Protein 5HDE (pdb70)

CATH classification: 3.90.190.10

Nearest PDB structures (foldseek):
  2p6x-assembly2_B  TM=9.496E-01  e=8.948E-40  Homo sapiens
  3brh-assembly1_A  TM=9.679E-01  e=2.224E-38  Homo sapiens
  2qct-assembly1_A  TM=9.658E-01  e=3.548E-38  Homo sapiens
  4nnd-assembly1_A  TM=9.551E-01  e=2.486E-33  Homo sapiens
  4gfv-assembly2_B  TM=9.494E-01  e=2.661E-31  Homo sapiens

Solvent-accessible surface area: 13928 Å² total

Structure (mmCIF, N/CA/C/O backbone):
data_5HDE
#
_entry.id   5HDE
#
_cell.length_a   136.010
_cell.length_b   40.967
_cell.length_c   75.686
_cell.angle_alpha   90.00
_cell.angle_beta   116.63
_cell.angle_gamma   90.00
#
_symmetry.space_group_name_H-M   'C 1 2 1'
#
loop_
_entity.id
_entity.type
_entity.pdbx_description
1 polymer 'Tyrosine-protein phosphatase non-receptor type 12'
2 non-polymer 'PHOSPHATE ION'
3 water water
#
loop_
_atom_site.group_PDB
_atom_site.id
_atom_site.type_symbol
_atom_site.label_atom_id
_atom_site.label_alt_id
_atom_site.label_comp_id
_atom_site.label_asym_id
_atom_site.label_ent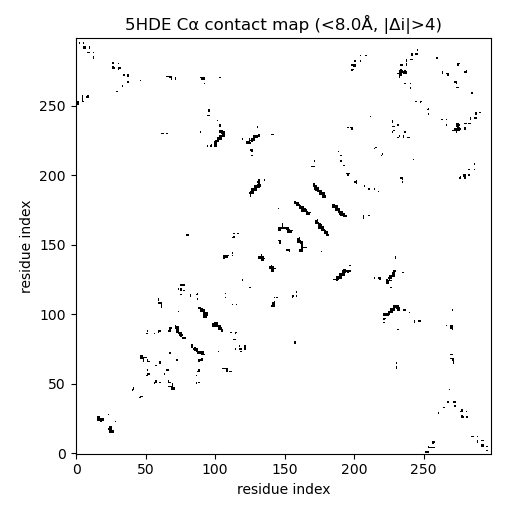ity_id
_atom_site.label_seq_id
_atom_site.pdbx_PDB_ins_code
_atom_site.Cartn_x
_atom_site.Cartn_y
_atom_site.Cartn_z
_atom_site.occupancy
_atom_site.B_iso_or_equiv
_atom_site.auth_seq_id
_atom_site.auth_comp_id
_atom_site.auth_asym_id
_atom_site.auth_atom_id
_atom_site.pdbx_PDB_model_num
ATOM 1 N N . GLU A 1 8 ? 24.153 -3.396 -14.620 1.00 49.46 2 GLU A N 1
ATOM 2 C CA . GLU A 1 8 ? 24.837 -4.253 -13.608 1.00 40.96 2 GLU A CA 1
ATOM 3 C C . GLU A 1 8 ? 24.664 -3.640 -12.218 1.00 40.99 2 GLU A C 1
ATOM 4 O O . GLU A 1 8 ? 24.846 -2.426 -12.035 1.00 41.06 2 GLU A O 1
ATOM 10 N N . GLN A 1 9 ? 24.282 -4.489 -11.259 1.00 36.27 3 GLN A N 1
ATOM 11 C CA . GLN A 1 9 ? 24.148 -4.115 -9.847 1.00 37.90 3 GLN A CA 1
ATOM 12 C C . GLN A 1 9 ? 25.429 -3.491 -9.288 1.00 32.75 3 GLN A C 1
ATOM 13 O O . GLN A 1 9 ? 25.373 -2.480 -8.584 1.00 35.39 3 GLN A O 1
ATOM 19 N N . VAL A 1 10 ? 26.573 -4.084 -9.630 1.00 32.90 4 VAL A N 1
ATOM 20 C CA . VAL A 1 10 ? 27.879 -3.641 -9.143 1.00 34.79 4 VAL A CA 1
ATOM 21 C C . VAL A 1 10 ? 28.090 -2.145 -9.412 1.00 35.23 4 VAL A C 1
ATOM 22 O O . VAL A 1 10 ? 28.430 -1.391 -8.490 1.00 35.19 4 VAL A O 1
ATOM 26 N N . GLU A 1 11 ? 27.855 -1.731 -10.659 1.00 34.31 5 GLU A N 1
ATOM 27 C CA . GLU A 1 11 ? 27.993 -0.333 -11.073 1.00 35.93 5 GLU A CA 1
ATOM 28 C C . GLU A 1 11 ? 27.033 0.582 -10.301 1.00 28.12 5 GLU A C 1
ATOM 29 O O . GLU A 1 11 ? 27.423 1.671 -9.869 1.00 27.59 5 GLU A O 1
ATOM 35 N N . ILE A 1 12 ? 25.798 0.115 -10.112 1.00 24.12 6 ILE A N 1
ATOM 36 C CA . ILE A 1 12 ? 24.774 0.832 -9.348 1.00 22.51 6 ILE A CA 1
ATOM 37 C C . ILE A 1 12 ? 25.256 1.072 -7.907 1.00 19.53 6 ILE A C 1
ATOM 38 O O . ILE A 1 12 ? 25.110 2.169 -7.381 1.00 19.09 6 ILE A O 1
ATOM 43 N N . LEU A 1 13 ? 25.863 0.051 -7.298 1.00 19.29 7 LEU A N 1
ATOM 44 C CA . LEU A 1 13 ? 26.356 0.155 -5.924 1.00 17.15 7 LEU A CA 1
ATOM 45 C C . LEU A 1 13 ? 27.488 1.156 -5.810 1.00 17.70 7 LEU A C 1
ATOM 46 O O . LEU A 1 13 ? 27.455 2.008 -4.911 1.00 16.59 7 LEU A O 1
ATOM 51 N N . ARG A 1 14 ? 28.463 1.072 -6.731 1.00 17.46 8 ARG A N 1
ATOM 52 C CA . ARG A 1 14 ? 29.586 2.031 -6.754 1.00 19.89 8 ARG A CA 1
ATOM 53 C C . ARG A 1 14 ? 29.110 3.470 -6.935 1.00 20.49 8 ARG A C 1
ATOM 54 O O . ARG A 1 14 ? 29.561 4.367 -6.194 1.00 18.65 8 ARG A O 1
ATOM 62 N N . LYS A 1 15 ? 28.175 3.676 -7.876 1.00 18.43 9 LYS A N 1
ATOM 63 C CA . LYS A 1 15 ? 27.615 5.014 -8.139 1.00 20.05 9 LYS A CA 1
ATOM 64 C C . LYS A 1 15 ? 26.921 5.592 -6.913 1.00 18.35 9 LYS A C 1
ATOM 65 O O . LYS A 1 15 ? 27.064 6.799 -6.619 1.00 17.44 9 LYS A O 1
ATOM 71 N N . PHE A 1 16 ? 26.177 4.744 -6.191 1.00 17.04 10 PHE A N 1
ATOM 72 C CA . PHE A 1 16 ? 25.500 5.197 -4.980 1.00 13.35 10 PHE A CA 1
ATOM 73 C C . PHE A 1 16 ? 26.521 5.653 -3.928 1.00 13.26 10 PHE A C 1
ATOM 74 O O . PHE A 1 16 ? 26.372 6.717 -3.312 1.00 13.03 10 PHE A O 1
ATOM 82 N N . ILE A 1 17 ? 27.553 4.837 -3.728 1.00 13.28 11 ILE A N 1
ATOM 83 C CA . ILE A 1 17 ? 28.595 5.150 -2.765 1.00 12.22 11 ILE A CA 1
ATOM 84 C C . ILE A 1 17 ? 29.200 6.506 -3.118 1.00 11.76 11 ILE A C 1
ATOM 85 O O . ILE A 1 17 ? 29.378 7.328 -2.223 1.00 12.20 11 ILE A O 1
ATOM 90 N N . GLN A 1 18 ? 29.465 6.740 -4.406 1.00 13.08 12 GLN A N 1
ATOM 91 C CA . GLN A 1 18 ? 30.058 8.008 -4.865 1.00 14.12 12 GLN A CA 1
ATOM 92 C C . GLN A 1 18 ? 29.110 9.160 -4.593 1.00 14.13 12 GLN A C 1
ATOM 93 O O . GLN A 1 18 ? 29.545 10.217 -4.159 1.00 14.62 12 GLN A O 1
ATOM 99 N N . ARG A 1 19 ? 27.812 8.935 -4.814 1.00 13.85 13 ARG A N 1
ATOM 100 C CA . ARG A 1 19 ? 26.813 9.982 -4.593 1.00 13.55 13 ARG A CA 1
ATOM 101 C C . ARG A 1 19 ? 26.733 10.364 -3.105 1.00 13.00 13 ARG A C 1
ATOM 102 O O . ARG A 1 19 ? 26.664 11.542 -2.784 1.00 13.66 13 ARG A O 1
ATOM 110 N N . VAL A 1 20 ? 26.812 9.384 -2.202 1.00 12.54 14 VAL A N 1
ATOM 111 C CA . VAL A 1 20 ? 26.805 9.696 -0.759 1.00 11.62 14 VAL A CA 1
ATOM 112 C C . VAL A 1 20 ? 28.038 10.506 -0.342 1.00 12.58 14 VAL A C 1
ATOM 113 O O . VAL A 1 20 ? 27.939 11.415 0.469 1.00 13.89 14 VAL A O 1
ATOM 117 N N . GLN A 1 21 ? 29.188 10.167 -0.918 1.00 13.22 15 GLN A N 1
ATOM 118 C CA . GLN A 1 21 ? 30.392 10.967 -0.691 1.00 12.68 15 GLN A CA 1
ATOM 119 C C . GLN A 1 21 ? 30.167 12.430 -1.088 1.00 13.66 15 GLN A C 1
ATOM 120 O O . GLN A 1 21 ? 30.481 13.354 -0.309 1.00 15.02 15 GLN A O 1
ATOM 126 N N . ALA A 1 22 ? 29.592 12.637 -2.270 1.00 13.94 16 ALA A N 1
ATOM 127 C CA . ALA A 1 22 ? 29.362 13.985 -2.799 1.00 14.20 16 ALA A CA 1
ATOM 128 C C . ALA A 1 22 ? 28.367 14.768 -1.942 1.00 15.63 16 ALA A C 1
ATOM 129 O O . ALA A 1 22 ? 28.470 15.979 -1.818 1.00 17.28 16 ALA A O 1
ATOM 131 N N . MET A 1 23 ? 27.419 14.069 -1.318 1.00 13.63 17 MET A N 1
ATOM 132 C CA . MET A 1 23 ? 26.432 14.716 -0.419 1.00 13.92 17 MET A CA 1
ATOM 133 C C . MET A 1 23 ? 27.055 15.429 0.780 1.00 13.91 17 MET A C 1
ATOM 134 O O . MET A 1 23 ? 26.445 16.331 1.337 1.00 15.33 17 MET A O 1
ATOM 139 N N . LYS A 1 24 ? 28.293 15.052 1.136 1.00 15.54 18 LYS A N 1
ATOM 140 C CA . LYS A 1 24 ? 28.971 15.575 2.310 1.00 15.05 18 LYS A CA 1
ATOM 141 C C . LYS A 1 24 ? 29.500 17.009 2.119 1.00 16.81 18 LYS A C 1
ATOM 142 O O . LYS A 1 24 ? 29.807 17.682 3.098 1.00 19.25 18 LYS A O 1
ATOM 148 N N . SER A 1 25 ? 29.639 17.454 0.873 1.00 15.63 19 SER A N 1
ATOM 149 C CA . SER A 1 25 ? 30.174 18.796 0.608 1.00 16.22 19 SER A CA 1
ATOM 150 C C . SER A 1 25 ? 29.101 19.882 0.681 1.00 18.19 19 SER A C 1
ATOM 151 O O . SER A 1 25 ? 27.984 19.682 0.198 1.00 19.42 19 SER A O 1
ATOM 154 N N . PRO A 1 26 ? 29.441 21.038 1.280 1.00 19.57 20 PRO A N 1
ATOM 155 C CA . PRO A 1 26 ? 28.471 22.136 1.372 1.00 18.59 20 PRO A CA 1
ATOM 156 C C . PRO A 1 26 ? 28.228 22.822 0.020 1.00 21.22 20 PRO A C 1
ATOM 157 O O . PRO A 1 26 ? 29.139 22.899 -0.807 1.00 21.38 20 PRO A O 1
ATOM 161 N N . ASP A 1 27 ? 27.010 23.323 -0.194 1.00 20.99 21 ASP A N 1
ATOM 162 C CA . ASP A 1 27 ? 26.672 24.026 -1.433 1.00 23.83 21 ASP A CA 1
ATOM 163 C C . ASP A 1 27 ? 26.906 25.537 -1.259 1.00 24.27 21 ASP A C 1
ATOM 164 O O . ASP A 1 27 ? 27.516 25.942 -0.270 1.00 21.36 21 ASP A O 1
ATOM 169 N N . HIS A 1 28 ? 26.426 26.354 -2.204 1.00 25.50 22 HIS A N 1
ATOM 170 C CA . HIS A 1 28 ? 26.607 27.818 -2.158 1.00 26.81 22 HIS A CA 1
ATOM 171 C C . HIS A 1 28 ? 25.958 28.466 -0.923 1.00 25.51 22 HIS A C 1
ATOM 172 O O . HIS A 1 28 ? 26.239 29.627 -0.611 1.00 24.28 22 HIS A O 1
ATOM 179 N N . ASN A 1 29 ? 25.077 27.724 -0.246 1.00 21.40 23 ASN A N 1
ATOM 180 C CA . ASN A 1 29 ? 24.461 28.204 0.987 1.00 24.02 23 ASN A CA 1
ATOM 181 C C . ASN A 1 29 ? 25.135 27.642 2.239 1.00 24.10 23 ASN A C 1
ATOM 182 O O . ASN A 1 29 ? 24.639 27.824 3.351 1.00 19.21 23 ASN A O 1
ATOM 187 N N . GLY A 1 30 ? 26.261 26.954 2.053 1.00 21.37 24 GLY A N 1
ATOM 188 C CA . GLY A 1 30 ? 26.999 26.347 3.168 1.00 23.19 24 GLY A CA 1
ATOM 189 C C . GLY A 1 30 ? 26.360 25.100 3.759 1.00 24.67 24 GLY A C 1
ATOM 190 O O . GLY A 1 30 ? 26.713 24.687 4.866 1.00 28.83 24 GLY A O 1
ATOM 191 N N . GLU A 1 31 ? 25.427 24.497 3.021 1.00 21.70 25 GLU A N 1
ATOM 192 C CA . GLU A 1 31 ? 24.661 23.347 3.515 1.00 24.15 25 GLU A CA 1
ATOM 193 C C . GLU A 1 31 ? 25.048 22.105 2.747 1.00 19.39 25 GLU A C 1
ATOM 194 O O . GLU A 1 31 ? 25.012 22.118 1.516 1.00 18.82 25 GLU A O 1
ATOM 200 N N . ASP A 1 32 ? 25.385 21.030 3.455 1.00 18.88 26 ASP A N 1
ATOM 201 C CA . ASP A 1 32 ? 25.570 19.730 2.768 1.00 18.58 26 ASP A CA 1
ATOM 202 C C . ASP A 1 32 ? 24.204 19.186 2.324 1.00 18.29 26 ASP A C 1
ATOM 203 O O . ASP A 1 32 ? 23.163 19.724 2.712 1.00 17.04 26 ASP A O 1
ATOM 208 N N . ASN A 1 33 ? 24.214 18.140 1.497 1.00 15.89 27 ASN A N 1
ATOM 209 C CA . ASN A 1 33 ? 22.977 17.624 0.941 1.00 15.77 27 ASN A CA 1
ATOM 210 C C . ASN A 1 33 ? 22.055 17.000 1.978 1.00 16.69 27 ASN A C 1
ATOM 211 O O . ASN A 1 33 ? 20.832 16.972 1.777 1.00 17.92 27 ASN A O 1
ATOM 216 N N . PHE A 1 34 ? 22.623 16.486 3.068 1.00 14.67 28 PHE A N 1
ATOM 217 C CA . PHE A 1 34 ? 21.795 15.884 4.120 1.00 15.72 28 PHE A CA 1
ATOM 218 C C . PHE A 1 34 ? 20.954 16.952 4.804 1.00 17.49 28 PHE A C 1
ATOM 219 O O . PHE A 1 34 ? 19.752 16.757 5.031 1.00 16.05 28 PHE A O 1
ATOM 227 N N . ALA A 1 35 ? 21.584 18.088 5.119 1.00 16.92 29 ALA A N 1
ATOM 228 C CA . ALA A 1 35 ? 20.878 19.183 5.773 1.00 17.15 29 ALA A CA 1
ATOM 229 C C . ALA A 1 35 ? 19.759 19.723 4.862 1.00 17.28 29 ALA A C 1
ATOM 230 O O . ALA A 1 35 ? 18.604 19.927 5.292 1.00 18.40 29 ALA A O 1
ATOM 232 N N . ARG A 1 36 ? 20.109 19.939 3.597 1.00 17.19 30 ARG A N 1
ATOM 233 C CA . ARG A 1 36 ? 19.190 20.459 2.576 1.00 18.02 30 ARG A CA 1
ATOM 234 C C . ARG A 1 36 ? 17.994 19.518 2.354 1.00 18.05 30 ARG A C 1
ATOM 235 O O . ARG A 1 36 ? 16.814 19.942 2.432 1.00 18.46 30 ARG A O 1
ATOM 243 N N . ASP A 1 37 ? 18.300 18.238 2.108 1.00 16.04 31 ASP A N 1
ATOM 244 C CA . ASP A 1 37 ? 17.279 17.204 1.972 1.00 14.55 31 ASP A CA 1
ATOM 245 C C . ASP A 1 37 ? 16.388 17.072 3.201 1.00 13.08 31 ASP A C 1
ATOM 246 O O . ASP A 1 37 ? 15.182 16.944 3.053 1.00 13.98 31 ASP A O 1
ATOM 251 N N . PHE A 1 38 ? 16.982 17.059 4.399 1.00 13.43 32 PHE A N 1
ATOM 252 C CA . PHE A 1 38 ? 16.188 16.906 5.630 1.00 12.58 32 PHE A CA 1
ATOM 253 C C . PHE A 1 38 ? 15.186 18.049 5.763 1.00 14.92 32 PHE A C 1
ATOM 254 O O . PHE A 1 38 ? 14.007 17.824 6.061 1.00 13.93 32 PHE A O 1
ATOM 262 N N . MET A 1 39 ? 15.655 19.273 5.537 1.00 15.01 33 MET A N 1
ATOM 263 C CA . MET A 1 39 ? 14.750 20.419 5.666 1.00 15.80 33 MET A CA 1
ATOM 264 C C . MET A 1 39 ? 13.606 20.295 4.652 1.00 15.81 33 MET A C 1
ATOM 265 O O . MET A 1 39 ? 12.456 20.603 4.962 1.00 18.65 33 MET A O 1
ATOM 270 N N . ARG A 1 40 ? 13.908 19.784 3.460 1.00 15.53 34 ARG A N 1
ATOM 271 C CA . ARG A 1 40 ? 12.860 19.510 2.458 1.00 15.91 34 ARG A CA 1
ATOM 272 C C . ARG A 1 40 ? 11.810 18.481 2.942 1.00 15.56 34 ARG A C 1
ATOM 273 O O . ARG A 1 40 ? 10.604 18.694 2.809 1.00 14.77 34 ARG A O 1
ATOM 281 N N . LEU A 1 41 ? 12.267 17.385 3.541 1.00 14.60 35 LEU A N 1
ATOM 282 C CA . LEU A 1 41 ? 11.346 16.400 4.106 1.00 14.17 35 LEU A CA 1
ATOM 283 C C . LEU A 1 41 ? 10.521 16.993 5.257 1.00 15.42 35 LEU A C 1
ATOM 284 O O . LEU A 1 41 ? 9.312 16.766 5.309 1.00 15.43 35 LEU A O 1
ATOM 289 N N . ARG A 1 42 ? 11.189 17.738 6.158 1.00 14.75 36 ARG A N 1
ATOM 290 C CA . ARG A 1 42 ? 10.565 18.390 7.326 1.00 14.45 36 ARG A CA 1
ATOM 291 C C . ARG A 1 42 ? 9.470 19.337 6.887 1.00 17.91 36 ARG A C 1
ATOM 292 O O . ARG A 1 42 ? 8.396 19.344 7.472 1.00 20.74 36 ARG A O 1
ATOM 300 N N . ARG A 1 43 ? 9.743 20.109 5.845 1.00 17.61 37 ARG A N 1
ATOM 301 C CA . ARG A 1 43 ? 8.809 21.111 5.341 1.00 19.58 37 ARG A CA 1
ATOM 302 C C . ARG A 1 43 ? 7.561 20.419 4.788 1.00 20.26 37 ARG A C 1
ATOM 303 O O . ARG A 1 43 ? 6.430 20.845 5.059 1.00 24.53 37 ARG A O 1
ATOM 311 N N . LEU A 1 44 ? 7.774 19.329 4.050 1.00 19.21 38 LEU A N 1
ATOM 312 C CA . LEU A 1 44 ? 6.675 18.551 3.439 1.00 19.80 38 LEU A CA 1
ATOM 313 C C . LEU A 1 44 ? 5.800 17.890 4.513 1.00 22.31 38 LEU A C 1
ATOM 314 O O . LEU A 1 44 ? 4.557 17.844 4.374 1.00 24.53 38 LEU A O 1
ATOM 319 N N . SER A 1 45 ? 6.442 17.414 5.581 1.00 21.56 39 SER A N 1
ATOM 320 C CA . SER A 1 45 ? 5.753 16.911 6.764 1.00 23.01 39 SER A CA 1
ATOM 321 C C . SER A 1 45 ? 5.139 18.057 7.640 1.00 25.10 39 SER A C 1
ATOM 322 O O . SER A 1 45 ? 4.144 17.842 8.313 1.00 29.15 39 SER A O 1
ATOM 325 N N . THR A 1 46 ? 5.743 19.252 7.665 1.00 25.00 40 THR A N 1
ATOM 326 C CA . THR A 1 46 ? 5.111 20.405 8.340 1.00 22.07 40 THR A CA 1
ATOM 327 C C . THR A 1 46 ? 3.824 20.763 7.557 1.00 26.45 40 THR A C 1
ATOM 328 O O . THR A 1 46 ? 2.864 21.289 8.131 1.00 33.01 40 THR A O 1
ATOM 332 N N . LYS A 1 47 ? 3.832 20.447 6.253 1.00 29.75 41 LYS A N 1
ATOM 333 C CA . LYS A 1 47 ? 2.720 20.671 5.304 1.00 32.35 41 LYS A CA 1
ATOM 334 C C . LYS A 1 47 ? 1.576 19.648 5.371 1.00 38.90 41 LYS A C 1
ATOM 335 O O . LYS A 1 47 ? 0.417 20.068 5.316 1.00 41.09 41 LYS A O 1
ATOM 341 N N . TYR A 1 48 ? 1.876 18.344 5.528 1.00 38.22 42 TYR A N 1
ATOM 342 C CA . TYR A 1 48 ? 0.876 17.216 5.345 1.00 39.17 42 TYR A CA 1
ATOM 343 C C . TYR A 1 48 ? -0.360 17.162 6.169 1.00 40.49 42 TYR A C 1
ATOM 344 O O . TYR A 1 48 ? -1.365 16.648 5.707 1.00 45.20 42 TYR A O 1
ATOM 353 N N . ARG A 1 49 ? -0.260 17.568 7.418 1.00 34.60 43 ARG A N 1
ATOM 354 C CA . ARG A 1 49 ? -1.389 17.553 8.278 1.00 36.46 43 ARG A CA 1
ATOM 355 C C . ARG A 1 49 ? -2.246 18.749 7.864 1.00 40.34 43 ARG A C 1
ATOM 356 O O . ARG A 1 49 ? -3.485 18.648 7.831 1.00 42.37 43 ARG A O 1
ATOM 364 N N . THR A 1 50 ? -1.595 19.846 7.456 1.00 33.41 44 THR A N 1
ATOM 365 C CA . THR A 1 50 ? -2.342 21.103 7.220 1.00 37.83 44 THR A CA 1
ATOM 366 C C . THR A 1 50 ? -3.327 21.053 6.045 1.00 36.23 44 THR A C 1
ATOM 367 O O . THR A 1 50 ? -4.368 21.699 6.098 1.00 43.62 44 THR A O 1
ATOM 371 N N . GLU A 1 51 ? -3.014 20.283 5.002 1.00 30.41 45 GLU A N 1
ATOM 372 C CA . GLU A 1 51 ? -3.890 20.217 3.815 1.00 31.29 45 GLU A CA 1
ATOM 373 C C . GLU A 1 51 ? -4.830 18.993 3.830 1.00 33.18 45 GLU A C 1
ATOM 374 O O . GLU A 1 51 ? -5.551 18.734 2.845 1.00 32.28 45 GLU A O 1
ATOM 380 N N . LYS A 1 52 ? -4.806 18.256 4.951 1.00 31.98 46 LYS A N 1
ATOM 381 C CA . LYS A 1 52 ? -5.667 17.095 5.215 1.00 27.63 46 LYS A CA 1
ATOM 382 C C . LYS A 1 52 ? -5.472 15.961 4.197 1.00 30.52 46 LYS A C 1
ATOM 383 O O . LYS A 1 52 ? -6.454 15.311 3.793 1.00 30.31 46 LYS A O 1
ATOM 389 N N . ILE A 1 53 ? -4.211 15.733 3.789 1.00 32.39 47 ILE A N 1
ATOM 390 C CA . ILE A 1 53 ? -3.879 14.753 2.775 1.00 27.24 47 ILE A CA 1
ATOM 391 C C . ILE A 1 53 ? -4.039 13.375 3.333 1.00 28.51 47 ILE A C 1
ATOM 392 O O . ILE A 1 53 ? -4.520 12.477 2.606 1.00 28.12 47 ILE A O 1
ATOM 397 N N . TYR A 1 54 ? -3.558 13.242 4.589 1.00 30.53 48 TYR A N 1
ATOM 398 C CA . TYR A 1 54 ? -3.578 12.056 5.454 1.00 29.62 48 TYR A CA 1
ATOM 399 C C . TYR A 1 54 ? -4.143 12.439 6.827 1.00 29.16 48 TYR A C 1
ATOM 400 O O . TYR A 1 54 ? -3.389 12.688 7.785 1.00 28.24 48 TYR A O 1
ATOM 409 N N . PRO A 1 55 ? -5.476 12.504 6.937 1.00 24.22 49 PRO A N 1
ATOM 410 C CA . PRO A 1 55 ? -6.088 12.760 8.232 1.00 25.33 49 PRO A CA 1
ATOM 411 C C . PRO A 1 55 ? -5.638 11.796 9.334 1.00 23.75 49 PRO A C 1
ATOM 412 O O . PRO A 1 55 ? -5.208 10.671 9.049 1.00 23.83 49 PRO A O 1
ATOM 416 N N . THR A 1 56 ? -5.749 12.262 10.575 1.00 23.56 50 THR A N 1
ATOM 417 C CA . THR A 1 56 ? -5.462 11.471 11.761 1.00 24.93 50 THR A CA 1
ATOM 418 C C . THR A 1 56 ? -6.667 11.545 12.711 1.00 25.51 50 THR A C 1
ATOM 419 O O . THR A 1 56 ? -6.504 11.720 13.918 1.00 24.73 50 THR A O 1
ATOM 423 N N . ALA A 1 57 ? -7.874 11.439 12.144 1.00 23.98 51 ALA A N 1
ATOM 424 C CA . ALA A 1 57 ? -9.127 11.552 12.921 1.00 24.74 51 ALA A CA 1
ATOM 425 C C . ALA A 1 57 ? -9.229 10.569 14.090 1.00 25.17 51 ALA A C 1
ATOM 426 O O . ALA A 1 57 ? -9.637 10.958 15.202 1.00 26.20 51 ALA A O 1
ATOM 428 N N . THR A 1 58 ? -8.825 9.314 13.868 1.00 24.55 52 THR A N 1
ATOM 429 C CA . THR A 1 58 ? -9.028 8.281 14.888 1.00 24.12 52 THR A CA 1
ATOM 430 C C . THR A 1 58 ? -8.207 8.583 16.143 1.00 24.96 52 THR A C 1
ATOM 431 O O . THR A 1 58 ? -8.719 8.496 17.268 1.00 25.71 52 THR A O 1
ATOM 435 N N . GLY A 1 59 ? -6.931 8.933 15.931 1.00 22.87 53 GLY A N 1
ATOM 436 C CA . GLY A 1 59 ? -6.021 9.335 17.003 1.00 23.68 53 GLY A CA 1
ATOM 437 C C . GLY A 1 59 ? -6.420 10.549 17.820 1.00 21.15 53 GLY A C 1
ATOM 438 O O . GLY A 1 59 ? -6.007 10.669 18.976 1.00 24.22 53 GLY A O 1
ATOM 439 N N . GLU A 1 60 ? -7.211 11.444 17.212 1.00 24.10 54 GLU A N 1
ATOM 440 C CA . GLU A 1 60 ? -7.715 12.672 17.860 1.00 28.50 54 GLU A CA 1
ATOM 441 C C . GLU A 1 60 ? -8.989 12.487 18.695 1.00 29.52 54 GLU A C 1
ATOM 442 O O . GLU A 1 60 ? -9.341 13.390 19.475 1.00 32.12 54 GLU A O 1
ATOM 448 N N . LYS A 1 61 ? -9.682 11.351 18.528 1.00 27.58 55 LYS A N 1
ATOM 449 C CA . LYS A 1 61 ? -10.962 11.097 19.250 1.00 29.77 55 LYS A CA 1
ATOM 450 C C . LYS A 1 61 ? -10.696 11.134 20.748 1.00 31.18 55 LYS A C 1
ATOM 451 O O . LYS A 1 61 ? -9.691 10.574 21.210 1.00 31.96 55 LYS A O 1
ATOM 457 N N . GLU A 1 62 ? -11.593 11.789 21.497 1.00 35.76 56 GLU A N 1
ATOM 458 C CA . GLU A 1 62 ? -11.390 12.064 22.921 1.00 42.02 56 GLU A CA 1
ATOM 459 C C . GLU A 1 62 ? -10.953 10.825 23.717 1.00 37.68 56 GLU A C 1
ATOM 460 O O . GLU A 1 62 ? -10.048 10.908 24.553 1.00 36.60 56 GLU A O 1
ATOM 466 N N . GLU A 1 63 ? -11.565 9.679 23.408 1.00 36.18 57 GLU A N 1
ATOM 467 C CA . GLU A 1 63 ? -11.240 8.385 24.047 1.00 35.89 57 GLU A CA 1
ATOM 468 C C . GLU A 1 63 ? -9.801 7.895 23.797 1.00 34.94 57 GLU A C 1
ATOM 469 O O . GLU A 1 63 ? -9.283 7.096 24.576 1.00 35.04 57 GLU A O 1
ATOM 475 N N . ASN A 1 64 ? -9.189 8.367 22.707 1.00 29.52 58 ASN A N 1
ATOM 476 C CA . ASN A 1 64 ? -7.856 7.900 22.276 1.00 23.90 58 ASN A CA 1
ATOM 477 C C . ASN A 1 64 ? -6.695 8.810 22.676 1.00 27.30 58 ASN A C 1
ATOM 478 O O . ASN A 1 64 ? -5.530 8.413 22.542 1.00 24.21 58 ASN A O 1
ATOM 483 N N . VAL A 1 65 ? -7.009 10.014 23.169 1.00 29.28 59 VAL A N 1
ATOM 484 C CA . VAL A 1 65 ? -5.998 11.002 23.601 1.00 32.91 59 VAL A CA 1
ATOM 485 C C . VAL A 1 65 ? -4.992 10.405 24.597 1.00 29.27 59 VAL A C 1
ATOM 486 O O . VAL A 1 65 ? -3.773 10.600 24.443 1.00 30.65 59 VAL A O 1
ATOM 490 N N . LYS A 1 66 ? -5.504 9.643 25.569 1.00 25.98 60 LYS A N 1
ATOM 491 C CA . LYS A 1 66 ? -4.673 8.972 26.569 1.00 25.45 60 LYS A CA 1
ATOM 492 C C . LYS A 1 66 ? -3.815 7.832 26.003 1.00 24.20 60 LYS A C 1
ATOM 493 O O . LYS A 1 66 ? -2.997 7.283 26.731 1.00 22.44 60 LYS A O 1
ATOM 499 N N . LYS A 1 67 ? -4.035 7.453 24.742 1.00 21.82 61 LYS A N 1
ATOM 500 C CA . LYS A 1 67 ? -3.310 6.306 24.141 1.00 18.10 61 LYS A CA 1
ATOM 501 C C . LYS A 1 67 ? -2.124 6.777 23.292 1.00 18.51 61 LYS A C 1
ATOM 502 O O . LYS A 1 67 ? -1.396 5.966 22.690 1.00 18.52 61 LYS A O 1
ATOM 508 N N . ASN A 1 68 ? -1.929 8.092 23.236 1.00 19.11 62 ASN A N 1
ATOM 509 C CA . ASN A 1 68 ? -0.810 8.676 22.470 1.00 17.81 62 ASN A CA 1
ATOM 510 C C . ASN A 1 68 ? 0.280 9.166 23.414 1.00 18.46 62 ASN A C 1
ATOM 511 O O . ASN A 1 68 ? 0.022 9.955 24.311 1.00 19.34 62 ASN A O 1
ATOM 516 N N . ARG A 1 69 ? 1.515 8.708 23.204 1.00 17.33 63 ARG A N 1
ATOM 517 C CA . ARG A 1 69 ? 2.584 9.112 24.083 1.00 19.21 63 ARG A CA 1
ATOM 518 C C . ARG A 1 69 ? 2.921 10.603 23.911 1.00 19.92 63 ARG A C 1
ATOM 519 O O . ARG A 1 69 ? 3.180 11.303 24.892 1.00 22.01 63 ARG A O 1
ATOM 527 N N . TYR A 1 70 ? 2.923 11.055 22.655 1.00 20.02 64 TYR A N 1
ATOM 528 C CA . TYR A 1 70 ? 3.228 12.435 22.292 1.00 21.50 64 TYR A CA 1
ATOM 529 C C . TYR A 1 70 ? 2.043 13.009 21.540 1.00 23.46 64 TYR A C 1
ATOM 530 O O . TYR A 1 70 ? 1.544 12.390 20.596 1.00 24.41 64 TYR A O 1
ATOM 539 N N . LYS A 1 71 ? 1.590 14.188 21.969 1.00 28.45 65 LYS A N 1
ATOM 540 C CA . LYS A 1 71 ? 0.419 14.839 21.355 1.00 30.32 65 LYS A CA 1
ATOM 541 C C . LYS A 1 71 ? 0.594 15.253 19.878 1.00 33.29 65 LYS A C 1
ATOM 542 O O . LYS A 1 71 ? -0.390 15.336 19.135 1.00 33.67 65 LYS A O 1
ATOM 548 N N . ASP A 1 72 ? 1.845 15.484 19.465 1.00 32.17 66 ASP A N 1
ATOM 549 C CA . ASP A 1 72 ? 2.168 15.864 18.088 1.00 32.08 66 ASP A CA 1
ATOM 550 C C . ASP A 1 72 ? 2.435 14.653 17.150 1.00 29.46 66 ASP A C 1
ATOM 551 O O . ASP A 1 72 ? 2.659 14.828 15.949 1.00 31.09 66 ASP A O 1
ATOM 556 N N . ILE A 1 73 ? 2.399 13.436 17.700 1.00 24.16 67 ILE A N 1
ATOM 557 C CA . ILE A 1 73 ? 2.677 12.207 16.930 1.00 21.08 67 ILE A CA 1
ATOM 558 C C . ILE A 1 73 ? 1.465 11.243 16.859 1.00 21.47 67 ILE A C 1
ATOM 559 O O . ILE A 1 73 ? 1.212 10.461 17.792 1.00 21.24 67 ILE A O 1
ATOM 564 N N . LEU A 1 74 ? 0.745 11.300 15.736 1.00 23.38 68 LEU A N 1
ATOM 565 C CA . LEU A 1 74 ? -0.460 10.485 15.517 1.00 19.89 68 LEU A CA 1
ATOM 566 C C . LEU A 1 74 ? -0.407 9.593 14.274 1.00 18.98 68 LEU A C 1
ATOM 567 O O . LEU A 1 74 ? 0.266 9.940 13.290 1.00 21.63 68 LEU A O 1
ATOM 572 N N . PRO A 1 75 ? -1.104 8.441 14.306 1.00 18.29 69 PRO A N 1
ATOM 573 C CA . PRO A 1 75 ? -1.085 7.582 13.125 1.00 18.60 69 PRO A CA 1
ATOM 574 C C . PRO A 1 75 ? -2.000 8.101 12.041 1.00 20.13 69 PRO A C 1
ATOM 575 O O . PRO A 1 75 ? -3.173 8.477 12.310 1.00 23.80 69 PRO A O 1
ATOM 579 N N . PHE A 1 76 ? -1.483 8.143 10.814 1.00 18.46 70 PHE A N 1
ATOM 580 C CA . PHE A 1 76 ? -2.326 8.469 9.662 1.00 17.94 70 PHE A CA 1
ATOM 581 C C . PHE A 1 76 ? -3.459 7.465 9.594 1.00 19.27 70 PHE A C 1
ATOM 582 O O . PHE A 1 76 ? -3.220 6.291 9.751 1.00 19.59 70 PHE A O 1
ATOM 590 N N . ASP A 1 77 ? -4.699 7.908 9.340 1.00 18.93 71 ASP A N 1
ATOM 591 C CA . ASP A 1 77 ? -5.789 6.960 9.268 1.00 19.52 71 ASP A CA 1
ATOM 592 C C . ASP A 1 77 ? -5.589 5.919 8.165 1.00 19.95 71 ASP A C 1
ATOM 593 O O . ASP A 1 77 ? -5.883 4.745 8.372 1.00 20.71 71 ASP A O 1
ATOM 598 N N . HIS A 1 78 ? -5.069 6.352 7.014 1.00 18.53 72 HIS A N 1
ATOM 599 C CA . HIS A 1 78 ? -4.979 5.482 5.834 1.00 17.93 72 HIS A CA 1
ATOM 600 C C . HIS A 1 78 ? -4.075 4.259 6.029 1.00 17.73 72 HIS A C 1
ATOM 601 O O . HIS A 1 78 ? -4.300 3.222 5.411 1.00 19.57 72 HIS A O 1
ATOM 608 N N . SER A 1 79 ? -3.056 4.392 6.882 1.00 17.13 73 SER A N 1
ATOM 609 C CA . SER A 1 79 ? -2.143 3.289 7.107 1.00 18.01 73 SER A CA 1
ATOM 610 C C . SER A 1 79 ? -2.108 2.771 8.547 1.00 16.68 73 SER A C 1
ATOM 611 O O . SER A 1 79 ? -1.219 1.974 8.889 1.00 16.64 73 SER A O 1
ATOM 614 N N . ARG A 1 80 ? -3.059 3.192 9.389 1.00 16.54 74 ARG A N 1
ATOM 615 C CA . ARG A 1 80 ? -2.997 2.837 10.802 1.00 16.20 74 ARG A CA 1
ATOM 616 C C . ARG A 1 80 ? -3.310 1.364 10.987 1.00 16.65 74 ARG A C 1
ATOM 617 O O . ARG A 1 80 ? -4.027 0.763 10.168 1.00 18.72 74 ARG A O 1
ATOM 625 N N . VAL A 1 81 ? -2.738 0.779 12.034 1.00 15.93 75 VAL A N 1
ATOM 626 C CA . VAL A 1 81 ? -2.960 -0.615 12.351 1.00 16.34 75 VAL A CA 1
ATOM 627 C C . VAL A 1 81 ? -4.237 -0.745 13.177 1.00 17.19 75 VAL A C 1
ATOM 628 O O . VAL A 1 81 ? -4.344 -0.180 14.270 1.00 17.89 75 VAL A O 1
ATOM 632 N N . LYS A 1 82 ? -5.206 -1.469 12.628 1.00 18.73 76 LYS A N 1
ATOM 633 C CA . LYS A 1 82 ? -6.529 -1.611 13.280 1.00 18.78 76 LYS A CA 1
ATOM 634 C C . LYS A 1 82 ? -6.582 -2.896 14.088 1.00 20.15 76 LYS A C 1
ATOM 635 O O . LYS A 1 82 ? -6.215 -3.970 13.594 1.00 22.88 76 LYS A O 1
ATOM 641 N N . LEU A 1 83 ? -7.016 -2.781 15.336 1.00 20.95 77 LEU A N 1
ATOM 642 C CA . LEU A 1 83 ? -7.071 -3.923 16.234 1.00 21.26 77 LEU A CA 1
ATOM 643 C C . LEU A 1 83 ? -8.478 -4.525 16.281 1.00 22.85 77 LEU A C 1
ATOM 644 O O . LEU A 1 83 ? -9.374 -3.911 16.804 1.00 28.42 77 LEU A O 1
ATOM 649 N N . THR A 1 84 ? -8.633 -5.739 15.762 1.00 26.71 78 THR A N 1
ATOM 650 C CA . THR A 1 84 ? -9.933 -6.430 15.787 1.00 29.82 78 THR A CA 1
ATOM 651 C C . THR A 1 84 ? -10.064 -7.482 16.899 1.00 33.19 78 THR A C 1
ATOM 652 O O . THR A 1 84 ? -11.154 -8.037 17.098 1.00 42.15 78 THR A O 1
ATOM 656 N N . LEU A 1 85 ? -8.968 -7.771 17.611 1.00 35.19 79 LEU A N 1
ATOM 657 C CA . LEU A 1 85 ? -9.001 -8.755 18.702 1.00 35.82 79 LEU A CA 1
ATOM 658 C C . LEU A 1 85 ? -9.659 -8.175 19.960 1.00 36.79 79 LEU A C 1
ATOM 659 O O . LEU A 1 85 ? -9.163 -7.204 20.542 1.00 35.58 79 LEU A O 1
ATOM 664 N N . LYS A 1 86 ? -10.785 -8.763 20.355 1.00 31.07 80 LYS A N 1
ATOM 665 C CA . LYS A 1 86 ? -11.497 -8.358 21.567 1.00 39.68 80 LYS A CA 1
ATOM 666 C C . LYS A 1 86 ? -10.859 -8.929 22.820 1.00 34.85 80 LYS A C 1
ATOM 667 O O . LYS A 1 86 ? -10.444 -10.093 22.851 1.00 40.49 80 LYS A O 1
ATOM 673 N N . THR A 1 87 ? -10.758 -8.085 23.841 1.00 35.11 81 THR A N 1
ATOM 674 C CA . THR A 1 87 ? -10.293 -8.493 25.168 1.00 37.76 81 THR A CA 1
ATOM 675 C C . THR A 1 87 ? -11.308 -7.991 26.195 1.00 42.86 81 THR A C 1
ATOM 676 O O . THR A 1 87 ? -12.111 -7.096 25.876 1.00 42.90 81 THR A O 1
ATOM 680 N N . PRO A 1 88 ? -11.300 -8.564 27.422 1.00 42.60 82 PRO A N 1
ATOM 681 C CA . PRO A 1 88 ? -12.248 -8.078 28.435 1.00 48.35 82 PRO A CA 1
ATOM 682 C C . PRO A 1 88 ? -12.002 -6.611 28.812 1.00 48.54 82 PRO A C 1
ATOM 683 O O . PRO A 1 88 ? -12.946 -5.881 29.082 1.00 51.95 82 PRO A O 1
ATOM 687 N N . SER A 1 89 ? -10.736 -6.193 28.777 1.00 50.37 83 SER A N 1
ATOM 688 C CA . SER A 1 89 ? -10.319 -4.855 29.186 1.00 51.79 83 SER A CA 1
ATOM 689 C C . SER A 1 89 ? -10.465 -3.798 28.088 1.00 49.32 83 SER A C 1
ATOM 690 O O . SER A 1 89 ? -10.787 -2.649 28.383 1.00 51.79 83 SER A O 1
ATOM 693 N N . GLN A 1 90 ? -10.204 -4.182 26.837 1.00 40.25 84 GLN A N 1
ATOM 694 C CA . GLN A 1 90 ? -10.136 -3.224 25.725 1.00 41.20 84 GLN A CA 1
ATOM 695 C C . GLN A 1 90 ? -10.677 -3.796 24.419 1.00 40.12 84 GLN A C 1
ATOM 696 O O . GLN A 1 90 ? -10.258 -4.875 23.977 1.00 43.25 84 GLN A O 1
ATOM 702 N N . ASP A 1 91 ? -11.604 -3.047 23.822 1.00 39.05 85 ASP A N 1
ATOM 703 C CA . ASP A 1 91 ? -12.280 -3.405 22.574 1.00 45.46 85 ASP A CA 1
ATOM 704 C C . ASP A 1 91 ? -11.990 -2.448 21.417 1.00 36.54 85 ASP A C 1
ATOM 705 O O . ASP A 1 91 ? -12.289 -2.772 20.262 1.00 39.75 85 ASP A O 1
ATOM 710 N N . SER A 1 92 ? -11.416 -1.281 21.730 1.00 31.38 86 SER A N 1
ATOM 711 C CA . SER A 1 92 ? -11.130 -0.235 20.739 1.00 27.25 86 SER A CA 1
ATOM 712 C C . SER A 1 92 ? -10.215 -0.788 19.680 1.00 26.81 86 SER A C 1
ATOM 713 O O . SER A 1 92 ? -9.331 -1.585 19.997 1.00 27.26 86 SER A O 1
ATOM 716 N N . ASP A 1 93 ? -10.412 -0.369 18.431 1.00 23.91 87 ASP A N 1
ATOM 717 C CA . ASP A 1 93 ? -9.497 -0.797 17.364 1.00 24.31 87 ASP A CA 1
ATOM 718 C C . ASP A 1 93 ? -8.220 0.033 17.269 1.00 22.76 87 ASP A C 1
ATOM 719 O O . ASP A 1 93 ? -7.455 -0.166 16.338 1.00 24.37 87 ASP A O 1
ATOM 724 N N . TYR A 1 94 ? -8.029 0.978 18.196 1.00 21.36 88 TYR A N 1
ATOM 725 C CA . TYR A 1 94 ? -6.951 1.977 18.085 1.00 19.76 88 TYR A CA 1
ATOM 726 C C . TYR A 1 94 ? -5.653 1.629 18.781 1.00 20.85 88 TYR A C 1
ATOM 727 O O . TYR A 1 94 ? -5.630 1.249 19.952 1.00 21.04 88 TYR A O 1
ATOM 736 N N . ILE A 1 95 ? -4.576 1.821 18.021 1.00 18.10 89 ILE A N 1
ATOM 737 C CA . ILE A 1 95 ? -3.202 1.859 18.542 1.00 15.47 89 ILE A CA 1
ATOM 738 C C . ILE A 1 95 ? -2.424 2.901 17.743 1.00 15.06 89 ILE A C 1
ATOM 739 O O . ILE A 1 95 ? -2.636 3.067 16.532 1.00 15.25 89 ILE A O 1
ATOM 744 N N . ASN A 1 96 ? -1.500 3.589 18.420 1.00 15.12 90 ASN A N 1
ATOM 745 C CA . ASN A 1 96 ? -0.645 4.525 17.741 1.00 14.01 90 ASN A CA 1
ATOM 746 C C . ASN A 1 96 ? 0.452 3.720 17.009 1.00 13.37 90 ASN A C 1
ATOM 747 O O . ASN A 1 96 ? 1.551 3.490 17.566 1.00 15.05 90 ASN A O 1
ATOM 752 N N . ALA A 1 97 ? 0.116 3.271 15.793 1.00 13.19 91 ALA A N 1
ATOM 753 C CA . ALA A 1 97 ? 0.977 2.387 14.958 1.00 13.48 91 ALA A CA 1
ATOM 754 C C . ALA A 1 97 ? 0.547 2.493 13.501 1.00 14.65 91 ALA A C 1
ATOM 755 O O . ALA A 1 97 ? -0.657 2.626 13.209 1.00 15.44 91 ALA A O 1
ATOM 757 N N . ASN A 1 98 ? 1.506 2.377 12.580 1.00 12.94 92 ASN A N 1
ATOM 758 C CA . ASN A 1 98 ? 1.193 2.388 11.151 1.00 12.64 92 ASN A CA 1
ATOM 759 C C . ASN A 1 98 ? 1.942 1.282 10.455 1.00 13.18 92 ASN A C 1
ATOM 760 O O . ASN A 1 98 ? 3.057 0.924 10.869 1.00 14.20 92 ASN A O 1
ATOM 765 N N . PHE A 1 99 ? 1.350 0.752 9.395 1.00 13.88 93 PHE A N 1
ATOM 766 C CA . PHE A 1 99 ? 2.067 -0.157 8.503 1.00 12.92 93 PHE A CA 1
ATOM 767 C C . PHE A 1 99 ? 2.994 0.618 7.598 1.00 13.30 93 PHE A C 1
ATOM 768 O O . PHE A 1 99 ? 2.649 1.673 7.102 1.00 13.82 93 PHE A O 1
ATOM 776 N N . ILE A 1 100 ? 4.172 0.045 7.380 1.00 12.39 94 ILE A N 1
ATOM 777 C CA . ILE A 1 100 ? 5.109 0.537 6.347 1.00 11.85 94 ILE A CA 1
ATOM 778 C C . ILE A 1 100 ? 5.380 -0.595 5.367 1.00 12.29 94 ILE A C 1
ATOM 779 O O . ILE A 1 100 ? 5.637 -1.718 5.808 1.00 12.84 94 ILE A O 1
ATOM 784 N N . LYS A 1 101 ? 5.255 -0.307 4.063 1.00 14.44 95 LYS A N 1
ATOM 785 C CA . LYS A 1 101 ? 5.401 -1.353 3.036 1.00 15.51 95 LYS A CA 1
ATOM 786 C C . LYS A 1 101 ? 6.873 -1.725 2.885 1.00 14.18 95 LYS A C 1
ATOM 787 O O . LYS A 1 101 ? 7.751 -0.887 3.127 1.00 14.31 95 LYS A O 1
ATOM 793 N N . GLY A 1 102 ? 7.109 -2.980 2.524 1.00 12.63 96 GLY A N 1
ATOM 794 C CA . GLY A 1 102 ? 8.482 -3.447 2.255 1.00 13.52 96 GLY A CA 1
ATOM 795 C C . GLY A 1 102 ? 8.707 -3.602 0.760 1.00 12.99 96 GLY A C 1
ATOM 796 O O . GLY A 1 102 ? 8.003 -2.993 -0.061 1.00 13.65 96 GLY A O 1
ATOM 797 N N . VAL A 1 103 ? 9.695 -4.409 0.400 1.00 13.12 97 VAL A N 1
ATOM 798 C CA . VAL A 1 103 ? 9.977 -4.699 -1.017 1.00 14.23 97 VAL A CA 1
ATOM 799 C C . VAL A 1 103 ? 8.791 -5.359 -1.742 1.00 15.92 97 VAL A C 1
ATOM 800 O O . VAL A 1 103 ? 8.515 -5.057 -2.905 1.00 15.95 97 VAL A O 1
ATOM 804 N N . TYR A 1 104 ? 8.065 -6.240 -1.064 1.00 19.65 98 TYR A N 1
ATOM 805 C CA . TYR A 1 104 ? 6.940 -6.911 -1.739 1.00 22.55 98 TYR A CA 1
ATOM 806 C C . TYR A 1 104 ? 5.717 -7.071 -0.859 1.00 24.60 98 TYR A C 1
ATOM 807 O O . TYR A 1 104 ? 4.628 -7.319 -1.376 1.00 27.09 98 TYR A O 1
ATOM 816 N N . GLY A 1 105 ? 5.906 -6.939 0.457 1.00 23.79 99 GLY A N 1
ATOM 817 C CA . GLY A 1 105 ? 4.814 -7.059 1.442 1.00 22.59 99 GLY A CA 1
ATOM 818 C C . GLY A 1 105 ? 4.268 -5.714 1.896 1.00 22.82 99 GLY A C 1
ATOM 819 O O . GLY A 1 105 ? 5.015 -4.883 2.393 1.00 24.71 99 GLY A O 1
ATOM 820 N N . PRO A 1 106 ? 2.950 -5.482 1.753 1.00 26.52 100 PRO A N 1
ATOM 821 C CA . PRO A 1 106 ? 2.432 -4.166 2.197 1.00 25.17 100 PRO A CA 1
ATOM 822 C C . PRO A 1 106 ? 2.460 -3.976 3.730 1.00 21.78 100 PRO A C 1
ATOM 823 O O . PRO A 1 106 ? 2.395 -2.850 4.212 1.00 20.94 100 PRO A O 1
ATOM 827 N N . LYS A 1 107 ? 2.569 -5.071 4.480 1.00 20.83 101 LYS A N 1
ATOM 828 C CA . LYS A 1 107 ? 2.600 -4.981 5.922 1.00 18.86 101 LYS A CA 1
ATOM 829 C C . LYS A 1 107 ? 3.954 -5.474 6.402 1.00 16.93 101 LYS A C 1
ATOM 830 O O . LYS A 1 107 ? 4.044 -6.238 7.347 1.00 14.96 101 LYS A O 1
ATOM 836 N N . ALA A 1 108 ? 5.028 -5.020 5.758 1.00 15.24 102 ALA A N 1
ATOM 837 C CA . ALA A 1 108 ? 6.352 -5.541 6.130 1.00 12.39 102 ALA A CA 1
ATOM 838 C C . ALA A 1 108 ? 6.782 -5.082 7.519 1.00 10.57 102 ALA A C 1
ATOM 839 O O . ALA A 1 108 ? 7.432 -5.835 8.249 1.00 10.86 102 ALA A O 1
ATOM 841 N N . TYR A 1 109 ? 6.438 -3.849 7.865 1.00 9.76 103 TYR A N 1
ATOM 842 C CA . TYR A 1 109 ? 6.717 -3.283 9.173 1.00 9.70 103 TYR A CA 1
ATOM 843 C C . TYR A 1 109 ? 5.465 -2.740 9.838 1.00 10.54 103 TYR A C 1
ATOM 844 O O . TYR A 1 109 ? 4.598 -2.176 9.161 1.00 11.22 103 TYR A O 1
ATOM 853 N N . VAL A 1 110 ? 5.410 -2.866 11.156 1.00 9.95 104 VAL A N 1
ATOM 854 C CA . VAL A 1 110 ? 4.532 -2.041 11.979 1.00 10.36 104 VAL A CA 1
ATOM 855 C C . VAL A 1 110 ? 5.455 -1.098 12.753 1.00 9.52 104 VAL A C 1
ATOM 856 O O . VAL A 1 110 ? 6.287 -1.566 13.550 1.00 12.56 104 VAL A O 1
ATOM 860 N N . ALA A 1 111 ? 5.305 0.201 12.509 1.00 9.57 105 ALA A N 1
ATOM 861 C CA . ALA A 1 111 ? 6.031 1.247 13.238 1.00 9.05 105 AL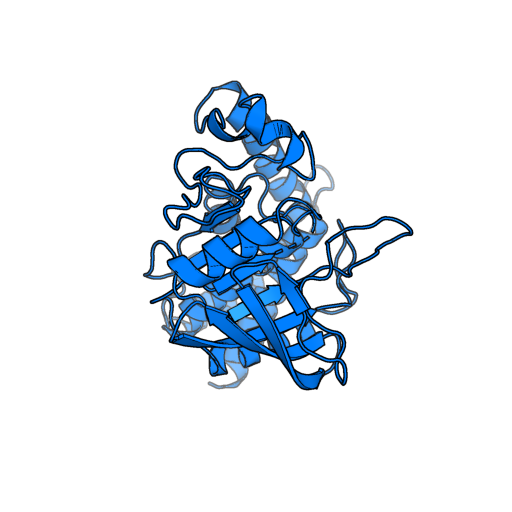A A CA 1
ATOM 862 C C . ALA A 1 111 ? 5.138 1.786 14.315 1.00 9.99 105 ALA A C 1
ATOM 863 O O . ALA A 1 111 ? 4.070 2.305 14.000 1.00 11.37 105 ALA A O 1
ATOM 865 N N . THR A 1 112 ? 5.548 1.658 15.577 1.00 9.81 106 THR A N 1
ATOM 866 C CA . THR A 1 112 ? 4.670 2.052 16.678 1.00 10.87 106 THR A CA 1
ATOM 867 C C . THR A 1 112 ? 5.454 2.786 17.751 1.00 10.61 106 THR A C 1
ATOM 868 O O . THR A 1 112 ? 6.683 2.716 17.805 1.00 10.85 106 THR A O 1
ATOM 872 N N . GLN A 1 113 ? 4.736 3.499 18.600 1.00 11.05 107 GLN A N 1
ATOM 873 C CA . GLN A 1 113 ? 5.340 4.183 19.729 1.00 11.08 107 GLN A CA 1
ATOM 874 C C . GLN A 1 113 ? 5.700 3.163 20.801 1.00 11.13 107 GLN A C 1
ATOM 875 O O . GLN A 1 113 ? 5.233 2.009 20.769 1.00 11.32 107 GLN A O 1
ATOM 881 N N . GLY A 1 114 ? 6.558 3.572 21.737 1.00 12.19 108 GLY A N 1
ATOM 882 C CA . GLY A 1 114 ? 6.798 2.760 22.936 1.00 12.54 108 GLY A CA 1
ATOM 883 C C . GLY A 1 114 ? 5.477 2.727 23.717 1.00 12.46 108 GLY A C 1
ATOM 884 O O . GLY A 1 114 ? 4.905 3.792 24.005 1.00 13.75 108 GLY A O 1
ATOM 885 N N . PRO A 1 115 ? 4.970 1.529 24.040 1.00 12.49 109 PRO A N 1
ATOM 886 C CA . PRO A 1 115 ? 3.628 1.532 24.705 1.00 14.03 109 PRO A CA 1
ATOM 887 C C . PRO A 1 115 ? 3.620 2.249 26.054 1.00 15.60 109 PRO A C 1
ATOM 888 O O . PRO A 1 115 ? 4.660 2.352 26.728 1.00 15.24 109 PRO A O 1
ATOM 892 N N . LEU A 1 116 ? 2.443 2.780 26.408 1.00 15.51 110 LEU A N 1
ATOM 893 C CA . LEU A 1 116 ? 2.219 3.429 27.683 1.00 15.21 110 LEU A CA 1
ATOM 894 C C . LEU A 1 116 ? 1.701 2.355 28.639 1.00 16.58 110 LEU A C 1
ATOM 895 O O . LEU A 1 116 ? 1.379 1.254 28.204 1.00 16.53 110 LEU A O 1
ATOM 900 N N . ALA A 1 117 ? 1.629 2.659 29.936 1.00 17.92 111 ALA A N 1
ATOM 901 C CA . ALA A 1 117 ? 1.104 1.688 30.914 1.00 18.72 111 ALA A CA 1
ATOM 902 C C . ALA A 1 117 ? -0.280 1.192 30.501 1.00 17.97 111 ALA A C 1
ATOM 903 O O . ALA A 1 117 ? -0.563 0.013 30.612 1.00 20.94 111 ALA A O 1
ATOM 905 N N . ASN A 1 118 ? -1.114 2.096 29.996 1.00 18.74 112 ASN A N 1
ATOM 906 C CA . ASN A 1 118 ? -2.463 1.755 29.551 1.00 19.57 112 ASN A CA 1
ATOM 907 C C . ASN A 1 118 ? -2.589 1.168 28.132 1.00 20.74 112 ASN A C 1
ATOM 908 O O . ASN A 1 118 ? -3.665 0.711 27.753 1.00 21.17 112 ASN A O 1
ATOM 913 N N . THR A 1 119 ? -1.507 1.181 27.347 1.00 18.26 113 THR A N 1
ATOM 914 C CA . THR A 1 119 ? -1.577 0.634 25.988 1.00 17.31 113 THR A CA 1
ATOM 915 C C . THR A 1 119 ? -0.714 -0.622 25.788 1.00 16.60 113 THR A C 1
ATOM 916 O O . THR A 1 119 ? -0.687 -1.162 24.680 1.00 16.62 113 THR A O 1
ATOM 920 N N . VAL A 1 120 ? -0.053 -1.106 26.848 1.00 15.45 114 VAL A N 1
ATOM 921 C CA . VAL A 1 120 ? 0.636 -2.414 26.770 1.00 15.55 114 VAL A CA 1
ATOM 922 C C . VAL A 1 120 ? -0.339 -3.497 26.278 1.00 17.30 114 VAL A C 1
ATOM 923 O O . VAL A 1 120 ? 0.017 -4.311 25.416 1.00 15.76 114 VAL A O 1
ATOM 927 N N . ILE A 1 121 ? -1.577 -3.474 26.781 1.00 17.79 115 ILE A N 1
ATOM 928 C CA . ILE A 1 121 ? -2.601 -4.399 26.293 1.00 17.65 115 ILE A CA 1
ATOM 929 C C . ILE A 1 121 ? -2.794 -4.347 24.766 1.00 17.42 115 ILE A C 1
ATOM 930 O O . ILE A 1 121 ? -2.877 -5.392 24.102 1.00 18.50 115 ILE A O 1
ATOM 935 N N . ASP A 1 122 ? -2.817 -3.134 24.224 1.00 17.06 116 ASP A N 1
ATOM 936 C CA . ASP A 1 122 ? -3.001 -2.905 22.790 1.00 17.56 116 ASP A CA 1
ATOM 937 C C . ASP A 1 122 ? -1.778 -3.343 21.980 1.00 16.31 116 ASP A C 1
ATOM 938 O O . ASP A 1 122 ? -1.910 -3.903 20.894 1.00 16.34 116 ASP A O 1
ATOM 943 N N . PHE A 1 123 ? -0.587 -3.111 22.540 1.00 15.33 117 PHE A N 1
ATOM 944 C CA . PHE A 1 123 ? 0.634 -3.627 21.949 1.00 13.68 117 PHE A CA 1
ATOM 945 C C . PHE A 1 123 ? 0.529 -5.159 21.771 1.00 12.66 117 PHE A C 1
ATOM 946 O O . PHE A 1 123 ? 0.746 -5.673 20.673 1.00 13.54 117 PHE A O 1
ATOM 954 N N . TRP A 1 124 ? 0.153 -5.882 22.823 1.00 13.45 118 TRP A N 1
ATOM 955 C CA . TRP A 1 124 ? 0.039 -7.336 22.700 1.00 14.90 118 TRP A CA 1
ATOM 956 C C . TRP A 1 124 ? -1.081 -7.789 21.762 1.00 16.46 118 TRP A C 1
ATOM 957 O O . TRP A 1 124 ? -0.909 -8.741 20.999 1.00 16.19 118 TRP A O 1
ATOM 968 N N . ARG A 1 125 ? -2.209 -7.091 21.807 1.00 17.58 119 ARG A N 1
ATOM 969 C CA . ARG A 1 125 ? -3.299 -7.358 20.857 1.00 17.59 119 ARG A CA 1
ATOM 970 C C . ARG A 1 125 ? -2.799 -7.234 19.423 1.00 16.41 119 ARG A C 1
ATOM 971 O O . ARG A 1 125 ? -3.132 -8.063 18.560 1.00 18.31 119 ARG A O 1
ATOM 979 N N . MET A 1 126 ? -1.997 -6.201 19.166 1.00 15.48 120 MET A N 1
ATOM 980 C CA . MET A 1 126 ? -1.411 -6.035 17.852 1.00 15.04 120 MET A CA 1
ATOM 981 C C . MET A 1 126 ? -0.455 -7.178 17.448 1.00 13.92 120 MET A C 1
ATOM 982 O O . MET A 1 126 ? -0.590 -7.751 16.356 1.00 14.13 120 MET A O 1
ATOM 987 N N . ILE A 1 127 ? 0.504 -7.492 18.328 1.00 13.17 121 ILE A N 1
ATOM 988 C CA . ILE A 1 127 ? 1.470 -8.558 18.096 1.00 13.35 121 ILE A CA 1
ATOM 989 C C . ILE A 1 127 ? 0.718 -9.861 17.819 1.00 13.88 121 ILE A C 1
ATOM 990 O O . ILE A 1 127 ? 1.044 -10.557 16.852 1.00 15.59 121 ILE A O 1
ATOM 995 N N . TRP A 1 128 ? -0.310 -10.149 18.622 1.00 15.91 122 TRP A N 1
ATOM 996 C CA . TRP A 1 128 ? -1.064 -11.396 18.442 1.00 18.14 122 TRP A CA 1
ATOM 997 C C . TRP A 1 128 ? -1.830 -11.447 17.105 1.00 19.57 122 TRP A C 1
ATOM 998 O O . TRP A 1 128 ? -1.678 -12.401 16.329 1.00 19.04 122 TRP A O 1
ATOM 1009 N N . GLU A 1 129 ? -2.644 -10.426 16.842 1.00 18.29 123 GLU A N 1
ATOM 1010 C CA . GLU A 1 129 ? -3.501 -10.420 15.647 1.00 19.82 123 GLU A CA 1
ATOM 1011 C C . GLU A 1 129 ? -2.686 -10.537 14.357 1.00 20.66 123 GLU A C 1
ATOM 1012 O O . GLU A 1 129 ? -3.057 -11.282 13.445 1.00 21.55 123 GLU A O 1
ATOM 1018 N N . TYR A 1 130 ? -1.559 -9.824 14.299 1.00 19.29 124 TYR A N 1
ATOM 1019 C CA . TYR A 1 130 ? -0.799 -9.710 13.064 1.00 18.36 124 TYR A CA 1
ATOM 1020 C C . TYR A 1 130 ? 0.294 -10.770 12.915 1.00 17.33 124 TYR A C 1
ATOM 1021 O O . TYR A 1 130 ? 1.093 -10.697 11.996 1.00 17.82 124 TYR A O 1
ATOM 1030 N N . ASN A 1 131 ? 0.267 -11.787 13.790 1.00 18.36 125 ASN A N 1
ATOM 1031 C CA . ASN A 1 131 ? 1.164 -12.938 13.715 1.00 18.62 125 ASN A CA 1
ATOM 1032 C C . ASN A 1 131 ? 2.637 -12.531 13.781 1.00 15.26 125 ASN A C 1
ATOM 1033 O O . ASN A 1 131 ? 3.509 -13.175 13.187 1.00 17.08 125 ASN A O 1
ATOM 1038 N N . VAL A 1 132 ? 2.900 -11.451 14.500 1.00 14.59 126 VAL A N 1
ATOM 1039 C CA . VAL A 1 132 ? 4.279 -10.911 14.604 1.00 13.07 126 VAL A CA 1
ATOM 1040 C C . VAL A 1 132 ? 5.137 -11.888 15.412 1.00 12.60 126 VAL A C 1
ATOM 1041 O O . VAL A 1 132 ? 4.668 -12.436 16.418 1.00 13.85 126 VAL A O 1
ATOM 1045 N N . VAL A 1 133 ? 6.384 -12.068 14.959 1.00 12.59 127 VAL A N 1
ATOM 1046 C CA . VAL A 1 133 ? 7.427 -12.882 15.598 1.00 12.35 127 VAL A CA 1
ATOM 1047 C C . VAL A 1 133 ? 8.573 -11.999 16.090 1.00 10.88 127 VAL A C 1
ATOM 1048 O O . VAL A 1 133 ? 9.173 -12.275 17.138 1.00 12.34 127 VAL A O 1
ATOM 1052 N N . ILE A 1 134 ? 8.857 -10.939 15.344 1.00 10.35 128 ILE A N 1
ATOM 1053 C CA . ILE A 1 134 ? 10.037 -10.092 15.597 1.00 9.72 128 ILE A CA 1
ATOM 1054 C C . ILE A 1 134 ? 9.611 -8.735 16.158 1.00 9.47 128 ILE A C 1
ATOM 1055 O O . ILE A 1 134 ? 8.761 -8.042 15.580 1.00 9.79 128 ILE A O 1
ATOM 1060 N N . ILE A 1 135 ? 10.270 -8.346 17.246 1.00 9.32 129 ILE A N 1
ATOM 1061 C CA . ILE A 1 135 ? 10.131 -6.983 17.788 1.00 9.06 129 ILE A CA 1
ATOM 1062 C C . ILE A 1 135 ? 11.519 -6.372 17.835 1.00 9.00 129 ILE A C 1
ATOM 1063 O O . ILE A 1 135 ? 12.436 -6.977 18.355 1.00 9.51 129 ILE A O 1
ATOM 1068 N N . VAL A 1 136 ? 11.643 -5.177 17.285 1.00 8.78 130 VAL A N 1
ATOM 1069 C CA . VAL A 1 136 ? 12.903 -4.405 17.382 1.00 7.91 130 VAL A CA 1
ATOM 1070 C C . VAL A 1 136 ? 12.585 -3.169 18.206 1.00 8.28 130 VAL A C 1
ATOM 1071 O O . VAL A 1 136 ? 11.744 -2.369 17.810 1.00 8.29 130 VAL A O 1
ATOM 1075 N N . MET A 1 137 ? 13.249 -3.032 19.348 1.00 8.40 131 MET A N 1
ATOM 1076 C CA . MET A 1 137 ? 13.058 -1.878 20.234 1.00 8.93 131 MET A CA 1
ATOM 1077 C C . MET A 1 137 ? 14.344 -1.077 20.195 1.00 9.30 131 MET A C 1
ATOM 1078 O O . MET A 1 137 ? 15.402 -1.605 20.534 1.00 9.96 131 MET A O 1
ATOM 1083 N N . ALA A 1 138 ? 14.254 0.197 19.819 1.00 10.27 132 ALA A N 1
ATOM 1084 C CA . ALA A 1 138 ? 15.482 0.985 19.660 1.00 11.40 132 ALA A CA 1
ATOM 1085 C C . ALA A 1 138 ? 15.642 2.166 20.639 1.00 13.39 132 ALA A C 1
ATOM 1086 O O . ALA A 1 138 ? 16.374 3.126 20.356 1.00 16.41 132 ALA A O 1
ATOM 1088 N N . CYS A 1 139 ? 14.958 2.093 21.776 1.00 12.83 133 CYS A N 1
ATOM 1089 C CA . CYS A 1 139 ? 15.131 3.084 22.855 1.00 14.01 133 CYS A CA 1
ATOM 1090 C C . CYS A 1 139 ? 15.368 2.322 24.159 1.00 14.62 133 CYS A C 1
ATOM 1091 O O . CYS A 1 139 ? 15.104 1.118 24.243 1.00 13.37 133 CYS A O 1
ATOM 1094 N N . ARG A 1 140 ? 15.865 3.018 25.171 1.00 14.17 134 ARG A N 1
ATOM 1095 C CA . ARG A 1 140 ? 15.903 2.473 26.531 1.00 15.68 134 ARG A CA 1
ATOM 1096 C C . ARG A 1 140 ? 14.586 2.796 27.190 1.00 14.93 134 ARG A C 1
ATOM 1097 O O . ARG A 1 140 ? 13.866 3.694 26.743 1.00 16.55 134 ARG A O 1
ATOM 1105 N N . GLU A 1 141 ? 14.275 2.089 28.271 1.00 15.68 135 GLU A N 1
ATOM 1106 C CA . GLU A 1 141 ? 13.063 2.350 29.044 1.00 15.59 135 GLU A CA 1
ATOM 1107 C C . GLU A 1 141 ? 13.097 3.790 29.576 1.00 17.16 135 GLU A C 1
ATOM 1108 O O . GLU A 1 141 ? 12.088 4.496 29.534 1.00 15.89 135 GLU A O 1
ATOM 1114 N N . PHE A 1 142 ? 14.273 4.214 30.047 1.00 17.73 136 PHE A N 1
ATOM 1115 C CA . PHE A 1 142 ? 14.506 5.573 30.506 1.00 17.16 136 PHE A CA 1
ATOM 1116 C C . PHE A 1 142 ? 15.661 6.146 29.734 1.00 16.53 136 PHE A C 1
ATOM 1117 O O . PHE A 1 142 ? 16.668 5.471 29.547 1.00 16.88 136 PHE A O 1
ATOM 1125 N N . GLU A 1 143 ? 15.500 7.378 29.255 1.00 17.34 137 GLU A N 1
ATOM 1126 C CA . GLU A 1 143 ? 16.578 8.091 28.568 1.00 17.04 137 GLU A CA 1
ATOM 1127 C C . GLU A 1 143 ? 16.594 9.508 29.088 1.00 20.78 137 GLU A C 1
ATOM 1128 O O . GLU A 1 143 ? 15.553 10.132 29.188 1.00 20.82 137 GLU A O 1
ATOM 1134 N N . MET A 1 144 ? 17.783 9.994 29.436 1.00 23.14 138 MET A N 1
ATOM 1135 C CA . MET A 1 144 ? 17.968 11.369 29.917 1.00 24.51 138 MET A CA 1
ATOM 1136 C C . MET A 1 144 ? 17.043 11.747 31.069 1.00 24.52 138 MET A C 1
ATOM 1137 O O . MET A 1 144 ? 16.576 12.883 31.153 1.00 26.44 138 MET A O 1
ATOM 1142 N N . GLY A 1 145 ? 16.787 10.779 31.949 1.00 20.23 139 GLY A N 1
ATOM 1143 C CA . GLY A 1 145 ? 15.938 10.997 33.123 1.00 25.09 139 GLY A CA 1
ATOM 1144 C C . GLY A 1 145 ? 14.442 10.962 32.857 1.00 26.28 139 GLY A C 1
ATOM 1145 O O . GLY A 1 145 ? 13.653 11.284 33.747 1.00 28.77 139 GLY A O 1
ATOM 1146 N N . ARG A 1 146 ? 14.046 10.568 31.647 1.00 24.81 140 ARG A N 1
ATOM 1147 C CA . ARG A 1 146 ? 12.623 10.552 31.273 1.00 25.58 140 ARG A CA 1
ATOM 1148 C C . ARG A 1 146 ? 12.206 9.162 30.868 1.00 20.44 140 ARG A C 1
ATOM 1149 O O . ARG A 1 146 ? 12.955 8.466 30.184 1.00 21.79 140 ARG A O 1
ATOM 1157 N N . LYS A 1 147 ? 11.007 8.748 31.260 1.00 19.75 141 LYS A N 1
ATOM 1158 C CA . LYS A 1 147 ? 10.517 7.448 30.801 1.00 18.56 141 LYS A CA 1
ATOM 1159 C C . LYS A 1 147 ? 10.117 7.525 29.335 1.00 18.96 141 LYS A C 1
ATOM 1160 O O . LYS A 1 147 ? 9.329 8.388 28.932 1.00 20.27 141 LYS A O 1
ATOM 1166 N N . LYS A 1 148 ? 10.668 6.602 28.552 1.00 16.71 142 LYS A N 1
ATOM 1167 C CA . LYS A 1 148 ? 10.472 6.590 27.100 1.00 15.93 142 LYS A CA 1
ATOM 1168 C C . LYS A 1 148 ? 9.585 5.461 26.597 1.00 13.55 142 LYS A C 1
ATOM 1169 O O . LYS A 1 148 ? 9.002 5.566 25.506 1.00 14.52 142 LYS A O 1
ATOM 1175 N N . CYS A 1 149 ? 9.478 4.389 27.382 1.00 13.53 143 CYS A N 1
ATOM 1176 C CA . CYS A 1 149 ? 8.728 3.206 26.965 1.00 14.09 143 CYS A CA 1
ATOM 1177 C C . CYS A 1 149 ? 8.417 2.365 28.191 1.00 15.52 143 CYS A C 1
ATOM 1178 O O . CYS A 1 149 ? 9.244 2.246 29.071 1.00 17.39 143 CYS A O 1
ATOM 1181 N N . GLU A 1 150 ? 7.218 1.800 28.258 1.00 17.52 144 GLU A N 1
ATOM 1182 C CA . GLU A 1 150 ? 6.887 0.858 29.328 1.00 19.50 144 GLU A CA 1
ATOM 1183 C C . GLU A 1 150 ? 7.666 -0.437 29.096 1.00 19.87 144 GLU A C 1
ATOM 1184 O O . GLU A 1 150 ? 7.803 -0.872 27.950 1.00 18.29 144 GLU A O 1
ATOM 1190 N N . ARG A 1 151 ? 8.225 -1.014 30.162 1.00 16.93 145 ARG A N 1
ATOM 1191 C CA . ARG A 1 151 ? 8.799 -2.346 30.058 1.00 15.57 145 ARG A CA 1
ATOM 1192 C C . ARG A 1 151 ? 7.676 -3.391 29.976 1.00 18.00 145 ARG A C 1
ATOM 1193 O O . ARG A 1 151 ? 6.926 -3.609 30.946 1.00 21.69 145 ARG A O 1
ATOM 1201 N N . TYR A 1 152 ? 7.577 -4.039 28.823 1.00 17.41 146 TYR A N 1
ATOM 1202 C CA . TYR A 1 152 ? 6.535 -5.029 28.568 1.00 16.85 146 TYR A CA 1
ATOM 1203 C C . TYR A 1 152 ? 7.054 -6.475 28.606 1.00 17.12 146 TYR A C 1
ATOM 1204 O O . TYR A 1 152 ? 6.292 -7.406 28.369 1.00 19.08 146 TYR A O 1
ATOM 1213 N N . TRP A 1 153 ? 8.346 -6.653 28.901 1.00 18.04 147 TRP A N 1
ATOM 1214 C CA . TRP A 1 153 ? 8.958 -7.971 29.041 1.00 18.40 147 TRP A CA 1
ATOM 1215 C C . TRP A 1 153 ? 9.424 -8.203 30.482 1.00 20.27 147 TRP A C 1
ATOM 1216 O O . TRP A 1 153 ? 9.885 -7.256 31.139 1.00 20.13 147 TRP A O 1
ATOM 1227 N N . PRO A 1 154 ? 9.350 -9.468 30.970 1.00 20.70 148 PRO A N 1
ATOM 1228 C CA . PRO A 1 154 ? 9.937 -9.762 32.280 1.00 22.20 148 PRO A CA 1
ATOM 1229 C C . PRO A 1 154 ? 11.453 -9.640 32.215 1.00 21.13 148 PRO A C 1
ATOM 1230 O O . PRO A 1 154 ? 12.061 -10.006 31.196 1.00 21.38 148 PRO A O 1
ATOM 1234 N N . LEU A 1 155 ? 12.051 -9.115 33.282 1.00 20.90 149 LEU A N 1
ATOM 1235 C CA . LEU A 1 155 ? 13.499 -9.089 33.408 1.00 22.00 149 LEU A CA 1
ATOM 1236 C C . LEU A 1 155 ? 14.001 -10.520 33.388 1.00 23.29 149 LEU A C 1
ATOM 1237 O O . LEU A 1 155 ? 13.347 -11.401 33.936 1.00 25.52 149 LEU A O 1
ATOM 1242 N N . TYR A 1 156 ? 15.155 -10.759 32.764 1.00 23.16 150 TYR A N 1
ATOM 1243 C CA . TYR A 1 156 ? 15.619 -12.136 32.604 1.00 22.68 150 TYR A CA 1
ATOM 1244 C C . TYR A 1 156 ? 15.880 -12.802 33.964 1.00 22.24 150 TYR A C 1
ATOM 1245 O O . TYR A 1 156 ? 16.597 -12.241 34.814 1.00 22.62 150 TYR A O 1
ATOM 1254 N N . GLY A 1 157 ? 15.285 -13.986 34.147 1.00 19.61 151 GLY A N 1
ATOM 1255 C CA . GLY A 1 157 ? 15.367 -14.711 35.415 1.00 21.01 151 GLY A CA 1
ATOM 1256 C C . GLY A 1 157 ? 14.080 -14.585 36.227 1.00 24.71 151 GLY A C 1
ATOM 1257 O O . GLY A 1 157 ? 13.865 -15.343 37.170 1.00 24.36 151 GLY A O 1
ATOM 1258 N N . GLU A 1 158 ? 13.225 -13.632 35.859 1.00 23.76 152 GLU A N 1
ATOM 1259 C CA . GLU A 1 158 ? 11.983 -13.379 36.600 1.00 26.28 152 GLU A CA 1
ATOM 1260 C C . GLU A 1 158 ? 10.821 -14.145 36.014 1.00 25.17 152 GLU A C 1
ATOM 1261 O O . GLU A 1 158 ? 10.862 -14.545 34.855 1.00 23.72 152 GLU A O 1
ATOM 1267 N N . ASP A 1 159 ? 9.782 -14.332 36.833 1.00 27.18 153 ASP A N 1
ATOM 1268 C CA . ASP A 1 159 ? 8.609 -15.082 36.448 1.00 27.09 153 ASP A CA 1
ATOM 1269 C C . ASP A 1 159 ? 7.789 -14.332 35.398 1.00 27.96 153 ASP A C 1
ATOM 1270 O O . ASP A 1 159 ? 7.945 -13.110 35.238 1.00 26.82 153 ASP A O 1
ATOM 1275 N N . PRO A 1 160 ? 6.905 -15.054 34.683 1.00 27.74 154 PRO A N 1
ATOM 1276 C CA . PRO A 1 160 ? 6.080 -14.401 33.671 1.00 25.79 154 PRO A CA 1
ATOM 1277 C C . PRO A 1 160 ? 5.261 -13.211 34.194 1.00 27.33 154 PRO A C 1
ATOM 1278 O O . PRO A 1 160 ? 4.901 -13.172 35.375 1.00 29.58 154 PRO A O 1
ATOM 1282 N N . ILE A 1 161 ? 5.000 -12.237 33.319 1.00 27.54 155 ILE A N 1
ATOM 1283 C CA . ILE A 1 161 ? 4.174 -11.072 33.664 1.00 29.38 155 ILE A CA 1
ATOM 1284 C C . ILE A 1 161 ? 2.822 -11.194 32.946 1.00 36.15 155 ILE A C 1
ATOM 1285 O O . ILE A 1 161 ? 2.765 -11.640 31.788 1.00 34.06 155 ILE A O 1
ATOM 1290 N N . THR A 1 162 ? 1.751 -10.814 33.654 1.00 37.63 156 THR A N 1
ATOM 1291 C CA . THR A 1 162 ? 0.387 -10.816 33.120 1.00 39.61 156 THR A CA 1
ATOM 1292 C C . THR A 1 162 ? -0.102 -9.423 32.734 1.00 37.48 156 THR A C 1
ATOM 1293 O O . THR A 1 162 ? -0.107 -8.496 33.556 1.00 40.44 156 THR A O 1
ATOM 1297 N N . PHE A 1 163 ? -0.485 -9.297 31.464 1.00 35.93 157 PHE A N 1
ATOM 1298 C CA . PHE A 1 163 ? -1.248 -8.158 30.969 1.00 35.24 157 PHE A CA 1
ATOM 1299 C C . PHE A 1 163 ? -2.499 -8.819 30.357 1.00 41.66 157 PHE A C 1
ATOM 1300 O O . PHE A 1 163 ? -2.624 -8.909 29.134 1.00 41.13 157 PHE A O 1
ATOM 1308 N N . ALA A 1 164 ? -3.400 -9.316 31.216 1.00 44.46 158 ALA A N 1
ATOM 1309 C CA . ALA A 1 164 ? -4.530 -10.182 30.805 1.00 44.22 158 ALA A CA 1
ATOM 1310 C C . ALA A 1 164 ? -5.251 -9.674 29.543 1.00 36.70 158 ALA A C 1
ATOM 1311 O O . ALA A 1 164 ? -5.496 -8.483 29.446 1.00 40.11 158 ALA A O 1
ATOM 1313 N N . PRO A 1 165 ? -5.600 -10.566 28.581 1.00 35.05 159 PRO A N 1
ATOM 1314 C CA . PRO A 1 165 ? -5.512 -12.035 28.566 1.00 39.02 159 PRO A CA 1
ATOM 1315 C C . PRO A 1 165 ? -4.153 -12.605 28.161 1.00 38.01 159 PRO A C 1
ATOM 1316 O O . PRO A 1 165 ? -4.068 -13.800 27.841 1.00 38.78 159 PRO A O 1
ATOM 1320 N N . PHE A 1 166 ? -3.116 -11.763 28.169 1.00 37.82 160 PHE A N 1
ATOM 1321 C CA . PHE A 1 166 ? -1.778 -12.165 27.743 1.00 33.16 160 PHE A CA 1
ATOM 1322 C C . PHE A 1 166 ? -0.845 -12.416 28.907 1.00 34.16 160 PHE A C 1
ATOM 1323 O O . PHE A 1 166 ? -0.826 -11.663 29.897 1.00 35.19 160 PHE A O 1
ATOM 1331 N N . LYS A 1 167 ? -0.100 -13.507 28.762 1.00 35.17 161 LYS A N 1
ATOM 1332 C CA . LYS A 1 167 ? 1.003 -13.873 29.637 1.00 30.30 161 LYS A CA 1
ATOM 1333 C C . LYS A 1 167 ? 2.283 -13.876 28.794 1.00 29.30 161 LYS A C 1
ATOM 1334 O O . LYS A 1 167 ? 2.359 -14.535 27.725 1.00 26.02 161 LYS A O 1
ATOM 1340 N N . ILE A 1 168 ? 3.276 -13.132 29.288 1.00 28.51 162 ILE A N 1
ATOM 1341 C CA . ILE A 1 168 ? 4.570 -13.000 28.628 1.00 25.16 162 ILE A CA 1
ATOM 1342 C C . ILE A 1 168 ? 5.705 -13.564 29.490 1.00 23.45 162 ILE A C 1
ATOM 1343 O O . ILE A 1 168 ? 5.860 -13.179 30.649 1.00 24.00 162 ILE A O 1
ATOM 1348 N N . SER A 1 169 ? 6.487 -14.465 28.901 1.00 22.15 163 SER A N 1
ATOM 1349 C CA . SER A 1 169 ? 7.643 -15.055 29.563 1.00 20.93 163 SER A CA 1
ATOM 1350 C C . SER A 1 169 ? 8.962 -14.634 28.899 1.00 21.83 163 SER A C 1
ATOM 1351 O O . SER A 1 169 ? 9.020 -14.457 27.692 1.00 21.90 163 SER A O 1
ATOM 1354 N N . CYS A 1 170 ? 10.016 -14.484 29.692 1.00 20.65 164 CYS A N 1
ATOM 1355 C CA . CYS A 1 170 ? 11.345 -14.275 29.119 1.00 19.84 164 CYS A CA 1
ATOM 1356 C C . CYS A 1 170 ? 12.066 -15.612 29.250 1.00 21.07 164 CYS A C 1
ATOM 1357 O O . CYS A 1 170 ? 12.444 -15.993 30.355 1.00 25.41 164 CYS A O 1
ATOM 1360 N N . GLU A 1 171 ? 12.207 -16.327 28.132 1.00 20.56 165 GLU A N 1
ATOM 1361 C CA . GLU A 1 171 ? 12.829 -17.663 28.083 1.00 22.27 165 GLU A CA 1
ATOM 1362 C C . GLU A 1 171 ? 14.358 -17.619 28.023 1.00 21.96 165 GLU A C 1
ATOM 1363 O O . GLU A 1 171 ? 15.039 -18.489 28.577 1.00 24.37 165 GLU A O 1
ATOM 1369 N N . ASP A 1 172 ? 14.895 -16.623 27.326 1.00 17.54 166 ASP A N 1
ATOM 1370 C CA . ASP A 1 172 ? 16.334 -16.482 27.168 1.00 17.40 166 ASP A CA 1
ATOM 1371 C C . ASP A 1 172 ? 16.692 -15.041 26.883 1.00 17.05 166 ASP A C 1
ATOM 1372 O O . ASP A 1 172 ? 15.877 -14.268 26.372 1.00 19.21 166 ASP A O 1
ATOM 1377 N N . GLU A 1 173 ? 17.925 -14.677 27.223 1.00 17.36 167 GLU A N 1
ATOM 1378 C CA . GLU A 1 173 ? 18.478 -13.392 26.850 1.00 16.58 167 GLU A CA 1
ATOM 1379 C C . GLU A 1 173 ? 19.928 -13.596 26.453 1.00 18.24 167 GLU A C 1
ATOM 1380 O O . GLU A 1 173 ? 20.708 -14.240 27.174 1.00 20.86 167 GLU A O 1
ATOM 1386 N N . GLN A 1 174 ? 20.258 -13.042 25.296 1.00 18.66 168 GLN A N 1
ATOM 1387 C CA . GLN A 1 174 ? 21.621 -13.051 24.761 1.00 20.24 168 GLN A CA 1
ATOM 1388 C C . GLN A 1 174 ? 22.122 -11.602 24.617 1.00 19.72 168 GLN A C 1
ATOM 1389 O O . GLN A 1 174 ? 21.398 -10.718 24.164 1.00 16.89 168 GLN A O 1
ATOM 1395 N N . ALA A 1 175 ? 23.363 -11.362 25.000 1.00 19.90 169 ALA A N 1
ATOM 1396 C CA . ALA A 1 175 ? 23.957 -10.033 24.909 1.00 18.89 169 ALA A CA 1
ATOM 1397 C C . ALA A 1 175 ? 24.909 -9.992 23.716 1.00 19.95 169 ALA A C 1
ATOM 1398 O O . ALA A 1 175 ? 25.764 -10.863 23.585 1.00 26.67 169 ALA A O 1
ATOM 1400 N N . ARG A 1 176 ? 24.720 -9.020 22.833 1.00 17.09 170 ARG A N 1
ATOM 1401 C CA . ARG A 1 176 ? 25.644 -8.740 21.731 1.00 17.81 170 ARG A CA 1
ATOM 1402 C C . ARG A 1 176 ? 26.151 -7.317 21.896 1.00 18.47 170 ARG A C 1
ATOM 1403 O O . ARG A 1 176 ? 25.729 -6.607 22.803 1.00 19.48 170 ARG A O 1
ATOM 1411 N N . THR A 1 177 ? 27.073 -6.880 21.046 1.00 18.36 171 THR A N 1
ATOM 1412 C CA . THR A 1 177 ? 27.544 -5.514 21.153 1.00 16.84 171 THR A CA 1
ATOM 1413 C C . THR A 1 177 ? 26.393 -4.559 20.816 1.00 15.44 171 THR A C 1
ATOM 1414 O O . THR A 1 177 ? 25.858 -4.617 19.711 1.00 14.42 171 THR A O 1
ATOM 1418 N N . ASP A 1 178 ? 26.032 -3.722 21.798 1.00 15.29 172 ASP A N 1
ATOM 1419 C CA . ASP A 1 178 ? 25.035 -2.623 21.693 1.00 14.56 172 ASP A CA 1
ATOM 1420 C C . ASP A 1 178 ? 23.575 -3.054 21.727 1.00 13.98 172 ASP A C 1
ATOM 1421 O O . ASP A 1 178 ? 22.683 -2.188 21.655 1.00 13.24 172 ASP A O 1
ATOM 1426 N N . TYR A 1 179 ? 23.331 -4.359 21.796 1.00 12.33 173 TYR A N 1
ATOM 1427 C CA . TYR A 1 179 ? 21.923 -4.841 21.826 1.00 10.28 173 TYR A CA 1
ATOM 1428 C C . TYR A 1 179 ? 21.747 -6.208 22.487 1.00 11.00 173 TYR A C 1
ATOM 1429 O O . TYR A 1 179 ? 22.708 -6.973 22.648 1.00 12.50 173 TYR A O 1
ATOM 1438 N N . PHE A 1 180 ? 20.512 -6.498 22.891 1.00 10.34 174 PHE A N 1
ATOM 1439 C CA . PHE A 1 180 ? 20.157 -7.779 23.489 1.00 10.76 174 PHE A CA 1
ATOM 1440 C C . PHE A 1 180 ? 19.190 -8.494 22.561 1.00 10.86 174 PHE A C 1
ATOM 1441 O O . PHE A 1 180 ? 18.443 -7.852 21.820 1.00 11.33 174 PHE A O 1
ATOM 1449 N N . ILE A 1 181 ? 19.203 -9.818 22.614 1.00 12.29 175 ILE A N 1
ATOM 1450 C CA . ILE A 1 181 ? 18.174 -10.608 21.954 1.00 12.68 175 ILE A CA 1
ATOM 1451 C C . ILE A 1 181 ? 17.435 -11.367 23.042 1.00 13.38 175 ILE A C 1
ATOM 1452 O O . ILE A 1 181 ? 18.031 -12.221 23.727 1.00 14.51 175 ILE A O 1
ATOM 1457 N N . ARG A 1 182 ? 16.144 -11.058 23.210 1.00 13.20 176 ARG A N 1
ATOM 1458 C CA . ARG A 1 182 ? 15.337 -11.759 24.200 1.00 13.66 176 ARG A CA 1
ATOM 1459 C C . ARG A 1 182 ? 14.365 -12.687 23.498 1.00 14.37 176 ARG A C 1
ATOM 1460 O O . ARG A 1 182 ? 13.669 -12.275 22.585 1.00 14.35 176 ARG A O 1
ATOM 1468 N N . THR A 1 183 ? 14.332 -13.939 23.938 1.00 14.47 177 THR A N 1
ATOM 1469 C CA . THR A 1 183 ? 13.402 -14.936 23.413 1.00 14.44 177 THR A CA 1
ATOM 1470 C C . THR A 1 183 ? 12.226 -14.912 24.382 1.00 15.58 177 THR A C 1
ATOM 1471 O O . THR A 1 183 ? 12.386 -15.192 25.578 1.00 18.35 177 THR A O 1
ATOM 1475 N N . LEU A 1 184 ? 11.065 -14.528 23.862 1.00 15.22 178 LEU A N 1
ATOM 1476 C CA . LEU A 1 184 ? 9.869 -14.372 24.679 1.00 15.25 178 LEU A CA 1
ATOM 1477 C C . LEU A 1 184 ? 8.838 -15.410 24.286 1.00 17.72 178 LEU A C 1
ATOM 1478 O O . LEU A 1 184 ? 8.797 -15.842 23.134 1.00 20.05 178 LEU A O 1
ATOM 1483 N N . LEU A 1 185 ? 8.018 -15.825 25.247 1.00 20.01 179 LEU A N 1
ATOM 1484 C CA . LEU A 1 185 ? 6.884 -16.674 24.934 1.00 20.88 179 LEU A CA 1
ATOM 1485 C C . LEU A 1 185 ? 5.630 -15.859 25.181 1.00 23.02 179 LEU A C 1
ATOM 1486 O O . LEU A 1 185 ? 5.453 -15.289 26.263 1.00 25.13 179 LEU A O 1
ATOM 1491 N N . LEU A 1 186 ? 4.791 -15.770 24.151 1.00 23.95 180 LEU A N 1
ATOM 1492 C CA . LEU A 1 186 ? 3.523 -15.068 24.244 1.00 22.20 180 LEU A CA 1
ATOM 1493 C C . LEU A 1 186 ? 2.392 -16.099 24.186 1.00 24.62 180 LEU A C 1
ATOM 1494 O O . LEU A 1 186 ? 2.265 -16.872 23.215 1.00 24.24 180 LEU A O 1
ATOM 1499 N N . GLU A 1 187 ? 1.593 -16.130 25.242 1.00 26.05 181 GLU A N 1
ATOM 1500 C CA . GLU A 1 187 ? 0.447 -17.042 25.276 1.00 29.29 181 GLU A CA 1
ATOM 1501 C C . GLU A 1 187 ? -0.912 -16.363 25.429 1.00 31.50 181 GLU A C 1
ATOM 1502 O O . GLU A 1 187 ? -1.070 -15.341 26.116 1.00 27.56 181 GLU A O 1
ATOM 1508 N N . PHE A 1 188 ? -1.872 -16.958 24.730 1.00 34.03 182 PHE A N 1
ATOM 1509 C CA . PHE A 1 188 ? -3.221 -16.461 24.620 1.00 35.28 182 PHE A CA 1
ATOM 1510 C C . PHE A 1 188 ? -4.064 -17.702 24.383 1.00 33.77 182 PHE A C 1
ATOM 1511 O O . PHE A 1 188 ? -3.834 -18.451 23.418 1.00 34.86 182 PHE A O 1
ATOM 1519 N N . GLN A 1 189 ? -4.996 -17.939 25.302 1.00 33.66 183 GLN A N 1
ATOM 1520 C CA . GLN A 1 189 ? -5.961 -19.064 25.250 1.00 35.70 183 GLN A CA 1
ATOM 1521 C C . GLN A 1 189 ? -5.206 -20.397 25.211 1.00 34.12 183 GLN A C 1
ATOM 1522 O O . GLN A 1 189 ? -4.366 -20.621 26.088 1.00 32.91 183 GLN A O 1
ATOM 1528 N N . ASN A 1 190 ? -5.463 -21.247 24.208 1.00 33.99 184 ASN A N 1
ATOM 1529 C CA . ASN A 1 190 ? -4.737 -22.530 24.067 1.00 37.56 184 ASN A CA 1
ATOM 1530 C C . ASN A 1 190 ? -3.501 -22.468 23.162 1.00 38.09 184 ASN A C 1
ATOM 1531 O O . ASN A 1 190 ? -2.941 -23.514 22.815 1.00 37.54 184 ASN A O 1
ATOM 1536 N N . GLU A 1 191 ? -3.080 -21.259 22.783 1.00 38.90 185 GLU A N 1
ATOM 1537 C CA . GLU A 1 191 ? -1.997 -21.088 21.816 1.00 37.99 185 GLU A CA 1
ATOM 1538 C C . GLU A 1 191 ? -0.739 -20.438 22.412 1.00 36.34 185 GLU A C 1
ATOM 1539 O O . GLU A 1 191 ? -0.779 -19.766 23.447 1.00 29.47 185 GLU A O 1
ATOM 1545 N N . SER A 1 192 ? 0.393 -20.656 21.757 1.00 35.22 186 SER A N 1
ATOM 1546 C CA . SER A 1 192 ? 1.606 -19.962 22.147 1.00 34.81 186 SER A CA 1
ATOM 1547 C C . SER A 1 192 ? 2.374 -19.585 20.908 1.00 32.13 186 SER A C 1
ATOM 1548 O O . SER A 1 192 ? 2.254 -20.235 19.860 1.00 30.91 186 SER A O 1
ATOM 1551 N N . ARG A 1 193 ? 3.143 -18.512 21.028 1.00 28.79 187 ARG A N 1
ATOM 1552 C CA . ARG A 1 193 ? 4.023 -18.095 19.976 1.00 25.36 187 ARG A CA 1
ATOM 1553 C C . ARG A 1 193 ? 5.303 -17.644 20.629 1.00 23.39 187 ARG A C 1
ATOM 1554 O O . ARG A 1 193 ? 5.279 -16.898 21.617 1.00 24.10 187 ARG A O 1
ATOM 1562 N N . ARG A 1 194 ? 6.407 -18.131 20.072 1.00 22.68 188 ARG A N 1
ATOM 1563 C CA . ARG A 1 194 ? 7.735 -17.718 20.463 1.00 19.21 188 ARG A CA 1
ATOM 1564 C C . ARG A 1 194 ? 8.060 -16.439 19.691 1.00 19.56 188 ARG A C 1
ATOM 1565 O O . ARG A 1 194 ? 7.936 -16.400 18.453 1.00 19.53 188 ARG A O 1
ATOM 1573 N N . LEU A 1 195 ? 8.472 -15.407 20.427 1.00 14.83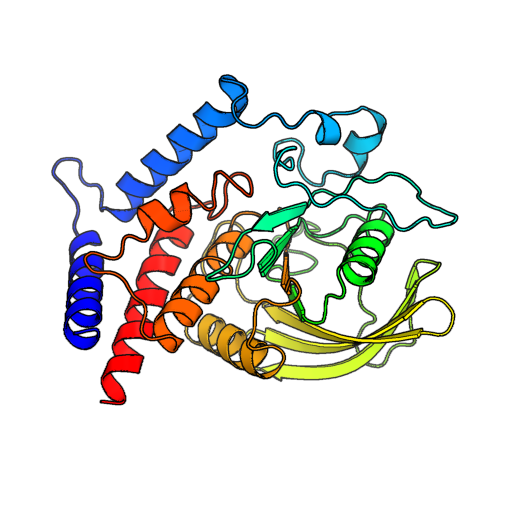 189 LEU A N 1
ATOM 1574 C CA . LEU A 1 195 ? 8.862 -14.107 19.827 1.00 15.14 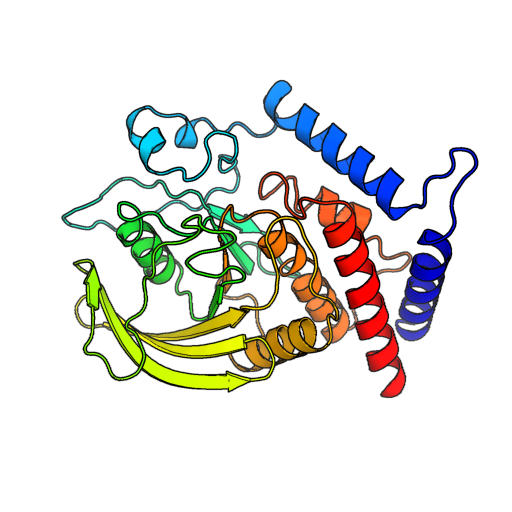189 LEU A CA 1
ATOM 1575 C C . LEU A 1 195 ? 10.321 -13.822 20.091 1.00 12.80 189 LEU A C 1
ATOM 1576 O O . LEU A 1 195 ? 10.873 -14.338 21.070 1.00 14.80 189 LEU A O 1
ATOM 1581 N N . TYR A 1 196 ? 10.933 -12.979 19.252 1.00 11.94 190 TYR A N 1
ATOM 1582 C CA . TYR A 1 196 ? 12.338 -12.567 19.457 1.00 11.68 190 TYR A CA 1
ATOM 1583 C C . TYR A 1 196 ? 12.394 -11.065 19.452 1.00 10.84 190 TYR A C 1
ATOM 1584 O O . TYR A 1 196 ? 12.004 -10.434 18.461 1.00 10.82 190 TYR A O 1
ATOM 1593 N N . GLN A 1 197 ? 12.840 -10.510 20.574 1.00 11.07 191 GLN A N 1
ATOM 1594 C CA . GLN A 1 197 ? 12.925 -9.057 20.768 1.00 10.38 191 GLN A CA 1
ATOM 1595 C C . GLN A 1 197 ? 14.389 -8.653 20.660 1.00 10.33 191 GLN A C 1
ATOM 1596 O O . GLN A 1 197 ? 15.226 -9.128 21.409 1.00 11.62 191 GLN A O 1
ATOM 1602 N N . PHE A 1 198 ? 14.670 -7.782 19.706 1.00 9.08 192 PHE A N 1
ATOM 1603 C CA . PHE A 1 198 ? 16.026 -7.189 19.532 1.00 9.00 192 PHE A CA 1
ATOM 1604 C C . PHE A 1 198 ? 15.991 -5.807 20.145 1.00 8.77 192 PHE A C 1
ATOM 1605 O O . PHE A 1 198 ? 15.310 -4.906 19.633 1.00 10.37 192 PHE A O 1
ATOM 1613 N N . HIS A 1 199 ? 16.708 -5.658 21.250 1.00 8.27 193 HIS A N 1
ATOM 1614 C CA . HIS A 1 199 ? 16.644 -4.413 22.001 1.00 8.77 193 HIS A CA 1
ATOM 1615 C C . HIS A 1 199 ? 17.970 -3.684 21.871 1.00 9.30 193 HIS A C 1
ATOM 1616 O O . HIS A 1 199 ? 18.956 -4.093 22.497 1.00 10.32 193 HIS A O 1
ATOM 1623 N N . TYR A 1 200 ? 17.974 -2.635 21.055 1.00 8.93 194 TYR A N 1
ATOM 1624 C CA . TYR A 1 200 ? 19.179 -1.838 20.778 1.00 9.47 194 TYR A CA 1
ATOM 1625 C C . TYR A 1 200 ? 19.237 -0.691 21.776 1.00 11.23 194 TYR A C 1
ATOM 1626 O O . TYR A 1 200 ? 18.317 0.137 21.822 1.00 11.15 194 TYR A O 1
ATOM 1635 N N . VAL A 1 201 ? 20.310 -0.649 22.577 1.00 12.81 195 VAL A N 1
ATOM 1636 C CA . VAL A 1 201 ? 20.332 0.227 23.762 1.00 12.94 195 VAL A CA 1
ATOM 1637 C C . VAL A 1 201 ? 21.297 1.405 23.628 1.00 15.01 195 VAL A C 1
ATOM 1638 O O . VAL A 1 201 ? 21.346 2.279 24.503 1.00 15.61 195 VAL A O 1
ATOM 1642 N N . ASN A 1 202 ? 22.045 1.441 22.528 1.00 13.49 196 ASN A N 1
ATOM 1643 C CA . ASN A 1 202 ? 23.051 2.481 22.351 1.00 14.94 196 ASN A CA 1
ATOM 1644 C C . ASN A 1 202 ? 22.788 3.463 21.192 1.00 16.27 196 ASN A C 1
ATOM 1645 O O . ASN A 1 202 ? 23.730 3.973 20.567 1.00 18.96 196 ASN A O 1
ATOM 1650 N N . TRP A 1 203 ? 21.496 3.742 20.956 1.00 17.13 197 TRP A N 1
ATOM 1651 C CA . TRP A 1 203 ? 21.024 4.807 20.066 1.00 18.44 197 TRP A CA 1
ATOM 1652 C C . TRP A 1 203 ? 20.225 5.862 20.858 1.00 23.50 197 TRP A C 1
ATOM 1653 O O . TRP A 1 203 ? 19.049 5.632 21.199 1.00 22.84 197 TRP A O 1
ATOM 1664 N N . PRO A 1 204 ? 20.835 7.022 21.140 1.00 24.49 198 PRO A N 1
ATOM 1665 C CA . PRO A 1 204 ? 20.122 8.055 21.928 1.00 22.76 198 PRO A CA 1
ATOM 1666 C C . PRO A 1 204 ? 19.020 8.760 21.120 1.00 24.08 198 PRO A C 1
ATOM 1667 O O . PRO A 1 204 ? 19.105 8.837 19.886 1.00 22.15 198 PRO A O 1
ATOM 1671 N N . ASP A 1 205 ? 17.975 9.220 21.813 1.00 25.78 199 ASP A N 1
ATOM 1672 C CA . ASP A 1 205 ? 16.823 9.880 21.182 1.00 21.94 199 ASP A CA 1
ATOM 1673 C C . ASP A 1 205 ? 17.239 11.149 20.450 1.00 22.17 199 ASP A C 1
ATOM 1674 O O . ASP A 1 205 ? 18.055 11.925 20.976 1.00 24.15 199 ASP A O 1
ATOM 1679 N N . HIS A 1 206 ? 16.694 11.352 19.239 1.00 20.96 200 HIS A N 1
ATOM 1680 C CA . HIS A 1 206 ? 17.033 12.530 18.394 1.00 22.61 200 HIS A CA 1
ATOM 1681 C C . HIS A 1 206 ? 18.561 12.656 18.127 1.00 23.48 200 HIS A C 1
ATOM 1682 O O . HIS A 1 206 ? 19.107 13.756 17.903 1.00 24.63 200 HIS A O 1
ATOM 1689 N N . ASP A 1 207 ? 19.235 11.512 18.139 1.00 21.43 201 ASP A N 1
ATOM 1690 C CA . ASP A 1 207 ? 20.678 11.458 17.966 1.00 23.03 201 ASP A CA 1
ATOM 1691 C C . ASP A 1 207 ? 21.022 10.244 17.112 1.00 24.23 201 ASP A C 1
ATOM 1692 O O . ASP A 1 207 ? 20.127 9.557 16.595 1.00 21.44 201 ASP A O 1
ATOM 1697 N N . VAL A 1 208 ? 22.321 10.004 16.957 1.00 25.17 202 VAL A N 1
ATOM 1698 C CA . VAL A 1 208 ? 22.862 8.833 16.272 1.00 21.98 202 VAL A CA 1
ATOM 1699 C C . VAL A 1 208 ? 23.867 8.192 17.230 1.00 23.98 202 VAL A C 1
ATOM 1700 O O . VAL A 1 208 ? 24.436 8.903 18.082 1.00 23.29 202 VAL A O 1
ATOM 1704 N N . PRO A 1 209 ? 24.097 6.862 17.099 1.00 25.45 203 PRO A N 1
ATOM 1705 C CA . PRO A 1 209 ? 25.174 6.217 17.838 1.00 24.48 203 PRO A CA 1
ATOM 1706 C C . PRO A 1 209 ? 26.491 6.639 17.224 1.00 26.42 203 PRO A C 1
ATOM 1707 O O . PRO A 1 209 ? 26.497 7.113 16.079 1.00 25.59 203 PRO A O 1
ATOM 1711 N N . SER A 1 210 ? 27.587 6.484 17.977 1.00 31.37 204 SER A N 1
ATOM 1712 C CA . SER A 1 210 ? 28.923 6.851 17.502 1.00 31.20 204 SER A CA 1
ATOM 1713 C C . SER A 1 210 ? 29.295 6.087 16.226 1.00 29.76 204 SER A C 1
ATOM 1714 O O . SER A 1 210 ? 29.818 6.678 15.271 1.00 36.73 204 SER A O 1
ATOM 1717 N N . SER A 1 211 ? 28.997 4.786 16.205 1.00 30.76 205 SER A N 1
ATOM 1718 C CA . SER A 1 211 ? 29.175 3.978 15.001 1.00 26.89 205 SER A CA 1
ATOM 1719 C C . SER A 1 211 ? 27.917 3.171 14.678 1.00 27.09 205 SER A C 1
ATOM 1720 O O . SER A 1 211 ? 27.111 2.897 15.573 1.00 33.31 205 SER A O 1
ATOM 1723 N N . PHE A 1 212 ? 27.737 2.821 13.403 1.00 27.66 206 PHE A N 1
ATOM 1724 C CA . PHE A 1 212 ? 26.608 1.934 12.983 1.00 29.43 206 PHE A CA 1
ATOM 1725 C C . PHE A 1 212 ? 26.900 0.436 12.590 1.00 25.72 206 PHE A C 1
ATOM 1726 O O . PHE A 1 212 ? 25.985 -0.270 12.143 1.00 25.78 206 PHE A O 1
ATOM 1734 N N . ASP A 1 213 ? 28.131 -0.061 12.799 1.00 22.07 207 ASP A N 1
ATOM 1735 C CA . ASP A 1 213 ? 28.450 -1.510 12.662 1.00 19.23 207 ASP A CA 1
ATOM 1736 C C . ASP A 1 213 ? 27.423 -2.394 13.390 1.00 15.14 207 ASP A C 1
ATOM 1737 O O . ASP A 1 213 ? 26.926 -3.376 12.830 1.00 15.82 207 ASP A O 1
ATOM 1742 N N . SER A 1 214 ? 27.136 -2.062 14.647 1.00 13.49 208 SER A N 1
ATOM 1743 C CA . SER A 1 214 ? 26.236 -2.911 15.458 1.00 12.28 208 SER A CA 1
ATOM 1744 C C . SER A 1 214 ? 24.773 -2.780 15.041 1.00 11.51 208 SER A C 1
ATOM 1745 O O . SER A 1 214 ? 24.030 -3.730 15.228 1.00 11.76 208 SER A O 1
ATOM 1748 N N . ILE A 1 215 ? 24.379 -1.634 14.467 1.00 10.43 209 ILE A N 1
ATOM 1749 C CA . ILE A 1 215 ? 23.000 -1.511 13.893 1.00 9.96 209 ILE A CA 1
ATOM 1750 C C . ILE A 1 215 ? 22.848 -2.536 12.759 1.00 9.78 209 ILE A C 1
ATOM 1751 O O . ILE A 1 215 ? 21.852 -3.291 12.695 1.00 10.62 209 ILE A O 1
ATOM 1756 N N . LEU A 1 216 ? 23.850 -2.572 11.873 1.00 9.78 210 LEU A N 1
ATOM 1757 C CA . LEU A 1 216 ? 23.846 -3.527 10.755 1.00 9.10 210 LEU A CA 1
ATOM 1758 C C . LEU A 1 216 ? 23.917 -4.961 11.255 1.00 9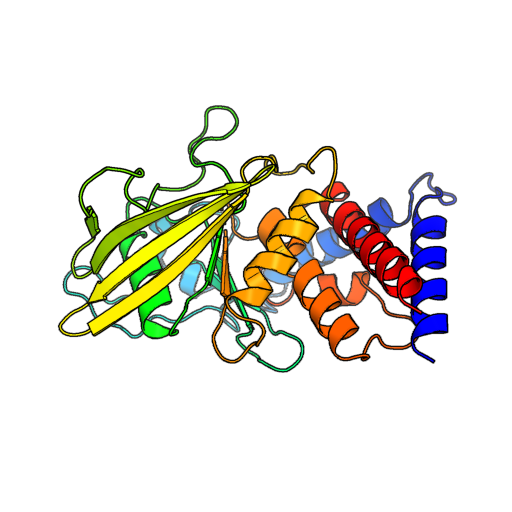.39 210 LEU A C 1
ATOM 1759 O O . LEU A 1 216 ? 23.212 -5.822 10.722 1.00 9.67 210 LEU A O 1
ATOM 1764 N N . ASP A 1 217 ? 24.747 -5.226 12.277 1.00 9.56 211 ASP A N 1
ATOM 1765 C CA . ASP A 1 217 ? 24.849 -6.579 12.863 1.00 10.69 211 ASP A CA 1
ATOM 1766 C C . ASP A 1 217 ? 23.504 -7.022 13.377 1.00 10.76 211 ASP A C 1
ATOM 1767 O O . ASP A 1 217 ? 23.090 -8.155 13.119 1.00 11.01 211 ASP A O 1
ATOM 1772 N N . MET A 1 218 ? 22.810 -6.119 14.069 1.00 9.61 212 MET A N 1
ATOM 1773 C CA . MET A 1 218 ? 21.483 -6.443 14.625 1.00 10.51 212 MET A CA 1
ATOM 1774 C C . MET A 1 218 ? 20.463 -6.740 13.542 1.00 9.65 212 MET A C 1
ATOM 1775 O O . MET A 1 218 ? 19.744 -7.734 13.624 1.00 10.85 212 MET A O 1
ATOM 1780 N N . ILE A 1 219 ? 20.406 -5.897 12.522 1.00 8.69 213 ILE A N 1
ATOM 1781 C CA . ILE A 1 219 ? 19.436 -6.093 11.420 1.00 8.50 213 ILE A CA 1
ATOM 1782 C C . ILE A 1 219 ? 19.713 -7.435 10.717 1.00 9.75 213 ILE A C 1
ATOM 1783 O O . ILE A 1 219 ? 18.804 -8.223 10.480 1.00 10.35 213 ILE A O 1
ATOM 1788 N N . SER A 1 220 ? 20.984 -7.709 10.436 1.00 9.54 214 SER A N 1
ATOM 1789 C CA . SER A 1 220 ? 21.363 -8.986 9.819 1.00 10.09 214 SER A CA 1
ATOM 1790 C C . SER A 1 220 ? 20.947 -10.199 10.656 1.00 10.10 214 SER A C 1
ATOM 1791 O O . SER A 1 220 ? 20.390 -11.181 10.121 1.00 11.49 214 SER A O 1
ATOM 1794 N N . LEU A 1 221 ? 21.193 -10.139 11.967 1.00 10.00 215 LEU A N 1
ATOM 1795 C CA . LEU A 1 221 ? 20.855 -11.284 12.819 1.00 10.40 215 LEU A CA 1
ATOM 1796 C C . LEU A 1 221 ? 19.334 -11.430 12.927 1.00 9.78 215 LEU A C 1
ATOM 1797 O O . LEU A 1 221 ? 18.811 -12.533 12.841 1.00 10.95 215 LEU A O 1
ATOM 1802 N N . MET A 1 222 ? 18.634 -10.313 13.098 1.00 9.34 216 MET A N 1
ATOM 1803 C CA . MET A 1 222 ? 17.175 -10.351 13.133 1.00 9.38 216 MET A CA 1
ATOM 1804 C C . MET A 1 222 ? 16.617 -11.019 11.857 1.00 9.12 216 MET A C 1
ATOM 1805 O O . MET A 1 222 ? 15.661 -11.820 11.918 1.00 9.01 216 MET A O 1
ATOM 1810 N N . ARG A 1 223 ? 17.225 -10.725 10.716 1.00 8.75 217 ARG A N 1
ATOM 1811 C CA . ARG A 1 223 ? 16.765 -11.292 9.449 1.00 9.13 217 ARG A CA 1
ATOM 1812 C C . ARG A 1 223 ? 17.100 -12.786 9.279 1.00 10.44 217 ARG A C 1
ATOM 1813 O O . ARG A 1 223 ? 16.528 -13.439 8.405 1.00 11.97 217 ARG A O 1
ATOM 1821 N N . LYS A 1 224 ? 17.936 -13.332 10.159 1.00 9.88 218 LYS A N 1
ATOM 1822 C CA . LYS A 1 224 ? 18.110 -14.814 10.216 1.00 11.04 218 LYS A CA 1
ATOM 1823 C C . LYS A 1 224 ? 16.950 -15.492 10.962 1.00 11.58 218 LYS A C 1
ATOM 1824 O O . LYS A 1 224 ? 16.629 -16.663 10.720 1.00 13.77 218 LYS A O 1
ATOM 1830 N N . TYR A 1 225 ? 16.287 -14.732 11.832 1.00 11.25 219 TYR A N 1
ATOM 1831 C CA . TYR A 1 225 ? 15.113 -15.203 12.555 1.00 10.47 219 TYR A CA 1
ATOM 1832 C C . TYR A 1 225 ? 13.855 -15.097 11.698 1.00 10.20 219 TYR A C 1
ATOM 1833 O O . TYR A 1 225 ? 12.986 -15.981 11.750 1.00 11.41 219 TYR A O 1
ATOM 1842 N N . GLN A 1 226 ? 13.772 -14.038 10.901 1.00 9.31 220 GLN A N 1
ATOM 1843 C CA . GLN A 1 226 ? 12.694 -13.913 9.907 1.00 9.82 220 GLN A CA 1
ATOM 1844 C C . GLN A 1 226 ? 13.208 -13.133 8.727 1.00 9.49 220 GLN A C 1
ATOM 1845 O O . GLN A 1 226 ? 13.394 -11.916 8.823 1.00 9.55 220 GLN A O 1
ATOM 1851 N N . GLU A 1 227 ? 13.437 -13.827 7.623 1.00 9.99 221 GLU A N 1
ATOM 1852 C CA . GLU A 1 227 ? 14.075 -13.190 6.456 1.00 10.76 221 GLU A CA 1
ATOM 1853 C C . GLU A 1 227 ? 13.095 -12.488 5.541 1.00 11.95 221 GLU A C 1
ATOM 1854 O O . GLU A 1 227 ? 13.493 -11.656 4.751 1.00 13.82 221 GLU A O 1
ATOM 1860 N N . HIS A 1 228 ? 11.821 -12.838 5.674 1.00 11.48 222 HIS A N 1
ATOM 1861 C CA . HIS A 1 228 ? 10.815 -12.443 4.705 1.00 11.87 222 HIS A CA 1
ATOM 1862 C C . HIS A 1 228 ? 9.837 -11.405 5.268 1.00 11.87 222 HIS A C 1
ATOM 1863 O O . HIS A 1 228 ? 9.910 -11.014 6.447 1.00 11.56 222 HIS A O 1
ATOM 1870 N N . GLU A 1 229 ? 8.914 -10.996 4.405 1.00 13.64 223 GLU A N 1
ATOM 1871 C CA . GLU A 1 229 ? 7.915 -9.952 4.711 1.00 14.40 223 GLU A CA 1
ATOM 1872 C C . GLU A 1 229 ? 6.502 -10.482 4.818 1.00 15.18 223 GLU A C 1
ATOM 1873 O O . GLU A 1 229 ? 5.543 -9.719 4.681 1.00 14.92 223 GLU A O 1
ATOM 1879 N N . ASP A 1 230 ? 6.351 -11.776 5.077 1.00 14.51 224 ASP A N 1
ATOM 1880 C CA . ASP A 1 230 ? 5.006 -12.386 5.051 1.00 14.88 224 ASP A CA 1
ATOM 1881 C C . ASP A 1 230 ? 4.148 -11.977 6.243 1.00 14.55 224 ASP A C 1
ATOM 1882 O O . ASP A 1 230 ? 2.904 -11.955 6.148 1.00 16.69 224 ASP A O 1
ATOM 1887 N N . VAL A 1 231 ? 4.808 -11.645 7.357 1.00 13.47 225 VAL A N 1
ATOM 1888 C CA . VAL A 1 231 ? 4.143 -11.065 8.545 1.00 12.87 225 VAL A CA 1
ATOM 1889 C C . VAL A 1 231 ? 4.998 -9.850 8.930 1.00 12.16 225 VAL A C 1
ATOM 1890 O O . VAL A 1 231 ? 6.192 -9.826 8.630 1.00 11.79 225 VAL A O 1
ATOM 1894 N N . PRO A 1 232 ? 4.385 -8.849 9.584 1.00 12.18 226 PRO A N 1
ATOM 1895 C CA . PRO A 1 232 ? 5.147 -7.649 9.885 1.00 11.05 226 PRO A CA 1
ATOM 1896 C C . PRO A 1 232 ? 6.176 -7.932 10.946 1.00 9.89 226 PRO A C 1
ATOM 1897 O O . PRO A 1 232 ? 5.971 -8.823 11.789 1.00 10.99 226 PRO A O 1
ATOM 1901 N N . ILE A 1 233 ? 7.285 -7.196 10.893 1.00 9.46 227 ILE A N 1
ATOM 1902 C CA . ILE A 1 233 ? 8.159 -7.086 12.041 1.00 9.59 227 ILE A CA 1
ATOM 1903 C C . ILE A 1 233 ? 7.774 -5.797 12.751 1.00 8.79 227 ILE A C 1
ATOM 1904 O O . ILE A 1 233 ? 7.455 -4.798 12.100 1.00 8.95 227 ILE A O 1
ATOM 1909 N N . CYS A 1 234 ? 7.751 -5.834 14.068 1.00 9.16 228 CYS A N 1
ATOM 1910 C CA . CYS A 1 234 ? 7.316 -4.674 14.836 1.00 9.72 228 CYS A CA 1
ATOM 1911 C C . CYS A 1 234 ? 8.544 -3.879 15.235 1.00 9.36 228 CYS A C 1
ATOM 1912 O O . CYS A 1 234 ? 9.434 -4.434 15.864 1.00 12.03 228 CYS A O 1
ATOM 1915 N N . ILE A 1 235 ? 8.590 -2.608 14.838 1.00 9.19 229 ILE A N 1
ATOM 1916 C CA . ILE A 1 235 ? 9.732 -1.727 15.174 1.00 9.04 229 ILE A CA 1
ATOM 1917 C C . ILE A 1 235 ? 9.199 -0.564 15.982 1.00 8.86 229 ILE A C 1
ATOM 1918 O O . ILE A 1 235 ? 8.238 0.117 15.555 1.00 9.09 229 ILE A O 1
ATOM 1923 N N . HIS A 1 236 ? 9.794 -0.323 17.150 1.00 9.02 230 HIS A N 1
ATOM 1924 C CA . HIS A 1 236 ? 9.408 0.812 17.958 1.00 9.50 230 HIS A CA 1
ATOM 1925 C C . HIS A 1 236 ? 10.581 1.404 18.695 1.00 10.64 230 HIS A C 1
ATOM 1926 O O . HIS A 1 236 ? 11.573 0.712 18.962 1.00 11.68 230 HIS A O 1
ATOM 1949 N N . SER A 1 238 ? 10.591 5.332 21.065 1.00 13.28 232 SER A N 1
ATOM 1950 C CA . SER A 1 238 ? 9.697 6.007 21.995 1.00 12.44 232 SER A CA 1
ATOM 1951 C C . SER A 1 238 ? 8.491 6.578 21.255 1.00 11.75 232 SER A C 1
ATOM 1952 O O . SER A 1 238 ? 7.343 6.235 21.567 1.00 12.43 232 SER A O 1
ATOM 1955 N N . ALA A 1 239 ? 8.761 7.429 20.271 1.00 11.12 233 ALA A N 1
ATOM 1956 C CA . ALA A 1 239 ? 7.702 7.979 19.416 1.00 11.29 233 ALA A CA 1
ATOM 1957 C C . ALA A 1 239 ? 7.301 7.042 18.274 1.00 11.91 233 ALA A C 1
ATOM 1958 O O . ALA A 1 239 ? 6.170 7.135 17.739 1.00 13.05 233 ALA A O 1
ATOM 1960 N N . GLY A 1 240 ? 8.214 6.164 17.861 1.00 10.65 234 GLY A N 1
ATOM 1961 C CA . GLY A 1 240 ? 7.958 5.331 16.690 1.00 11.13 234 GLY A CA 1
ATOM 1962 C C . GLY A 1 240 ? 8.164 6.035 15.368 1.00 11.74 234 GLY A C 1
ATOM 1963 O O . GLY A 1 240 ? 7.508 5.681 14.376 1.00 12.93 234 GLY A O 1
ATOM 1964 N N . CYS A 1 241 ? 9.100 6.993 15.340 1.00 11.52 235 CYS A N 1
ATOM 1965 C CA . CYS A 1 241 ? 9.318 7.838 14.163 1.00 11.12 235 CYS A CA 1
ATOM 1966 C C . CYS A 1 241 ? 10.785 7.869 13.705 1.00 11.51 235 CYS A C 1
ATOM 1967 O O . CYS A 1 241 ? 11.071 7.521 12.554 1.00 12.90 235 CYS A O 1
ATOM 1970 N N . GLY A 1 242 ? 11.692 8.328 14.570 1.00 11.75 236 GLY A N 1
ATOM 1971 C CA . GLY A 1 242 ? 13.065 8.689 14.129 1.00 10.15 236 GLY A CA 1
ATOM 1972 C C . GLY A 1 242 ? 13.960 7.470 13.990 1.00 9.16 236 GLY A C 1
ATOM 1973 O O . GLY A 1 242 ? 14.285 7.043 12.877 1.00 9.62 236 GLY A O 1
ATOM 1974 N N . ARG A 1 243 ? 14.297 6.881 15.120 1.00 9.39 237 ARG A N 1
ATOM 1975 C CA . ARG A 1 243 ? 15.135 5.649 15.104 1.00 8.79 237 ARG A CA 1
ATOM 1976 C C . ARG A 1 243 ? 14.382 4.525 14.417 1.00 8.71 237 ARG A C 1
ATOM 1977 O O . ARG A 1 243 ? 14.939 3.807 13.605 1.00 8.91 237 ARG A O 1
ATOM 1985 N N . THR A 1 244 ? 13.062 4.452 14.652 1.00 8.91 238 THR A N 1
ATOM 1986 C CA . THR A 1 244 ? 12.209 3.440 14.011 1.00 9.10 238 THR A CA 1
ATOM 1987 C C . THR A 1 244 ? 12.271 3.575 12.491 1.00 8.36 238 THR A C 1
ATOM 1988 O O . THR A 1 244 ? 12.495 2.593 11.797 1.00 8.88 238 THR A O 1
ATOM 1992 N N . GLY A 1 245 ? 12.118 4.800 11.966 1.00 8.46 239 GLY A N 1
ATOM 1993 C CA . GLY A 1 245 ? 12.109 5.018 10.531 1.00 8.54 239 GLY A CA 1
ATOM 1994 C C . GLY A 1 245 ? 13.480 4.720 9.919 1.00 8.42 239 GLY A C 1
ATOM 1995 O O . GLY A 1 245 ? 13.549 4.166 8.837 1.00 8.27 239 GLY A O 1
ATOM 1996 N N . ALA A 1 246 ? 14.539 5.105 10.638 1.00 8.53 240 ALA A N 1
ATOM 1997 C CA . ALA A 1 246 ? 15.924 4.806 10.155 1.00 8.10 240 ALA A CA 1
ATOM 1998 C C . ALA A 1 246 ? 16.131 3.302 10.001 1.00 8.15 240 ALA A C 1
ATOM 1999 O O . ALA A 1 246 ? 16.684 2.849 8.982 1.00 8.00 240 ALA A O 1
ATOM 2001 N N . ILE A 1 247 ? 15.721 2.529 11.007 1.00 7.84 241 ILE A N 1
ATOM 2002 C CA . ILE A 1 247 ? 15.851 1.080 10.944 1.00 7.69 241 ILE A CA 1
ATOM 2003 C C . ILE A 1 247 ? 15.083 0.519 9.750 1.00 7.87 241 ILE A C 1
ATOM 2004 O O . ILE A 1 247 ? 15.559 -0.335 9.006 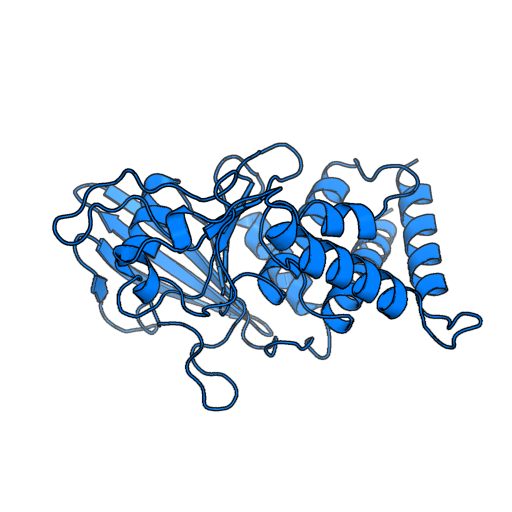1.00 7.79 241 ILE A O 1
ATOM 2009 N N . CYS A 1 248 ? 13.836 0.993 9.585 1.00 8.17 242 CYS A N 1
ATOM 2010 C CA A CYS A 1 248 ? 13.012 0.558 8.497 0.30 8.28 242 CYS A CA 1
ATOM 2011 C CA B CYS A 1 248 ? 13.012 0.509 8.479 0.70 8.52 242 CYS A CA 1
ATOM 2012 C C . CYS A 1 248 ? 13.682 0.796 7.133 1.00 7.43 242 CYS A C 1
ATOM 2013 O O . CYS A 1 248 ? 13.698 -0.079 6.258 1.00 7.91 242 CYS A O 1
ATOM 2018 N N . ALA A 1 249 ? 14.191 2.027 6.946 1.00 7.31 243 ALA A N 1
ATOM 2019 C CA . ALA A 1 249 ? 14.813 2.405 5.680 1.00 7.18 243 ALA A CA 1
ATOM 2020 C C . ALA A 1 249 ? 16.069 1.558 5.388 1.00 7.14 243 ALA A C 1
ATOM 2021 O O . ALA A 1 249 ? 16.274 1.150 4.243 1.00 7.56 243 ALA A O 1
ATOM 2023 N N . ILE A 1 250 ? 16.848 1.273 6.423 1.00 7.08 244 ILE A N 1
ATOM 2024 C CA . ILE A 1 250 ? 18.078 0.454 6.226 1.00 6.97 244 ILE A CA 1
ATOM 2025 C C . ILE A 1 250 ? 17.702 -1.006 5.903 1.00 7.01 244 ILE A C 1
ATOM 2026 O O . ILE A 1 250 ? 18.251 -1.605 4.950 1.00 7.40 244 ILE A O 1
ATOM 2031 N N . ASP A 1 251 ? 16.747 -1.562 6.660 1.00 7.42 245 ASP A N 1
ATOM 2032 C CA . ASP A 1 251 ? 16.311 -2.943 6.437 1.00 7.38 245 ASP A CA 1
ATOM 2033 C C . ASP A 1 251 ? 15.689 -3.123 5.046 1.00 7.75 245 ASP A C 1
ATOM 2034 O O . ASP A 1 251 ? 15.980 -4.094 4.350 1.00 8.70 245 ASP A O 1
ATOM 2039 N N . TYR A 1 252 ? 14.824 -2.177 4.645 1.00 7.45 246 TYR A N 1
ATOM 2040 C CA . TYR A 1 252 ? 14.228 -2.213 3.310 1.00 7.45 246 TYR A CA 1
ATOM 2041 C C . TYR A 1 252 ? 15.321 -2.254 2.232 1.00 7.98 246 TYR A C 1
ATOM 2042 O O . TYR A 1 252 ? 15.275 -3.052 1.303 1.00 8.42 246 TYR A O 1
ATOM 2051 N N . THR A 1 253 ? 16.290 -1.350 2.370 1.00 8.14 247 THR A N 1
ATOM 2052 C CA . THR A 1 253 ? 17.328 -1.232 1.349 1.00 8.10 247 THR A CA 1
ATOM 2053 C C . THR A 1 253 ? 18.159 -2.508 1.308 1.00 8.22 247 THR A C 1
ATOM 2054 O O . THR A 1 253 ? 18.476 -2.995 0.223 1.00 8.93 247 THR A O 1
ATOM 2058 N N . TRP A 1 254 ? 18.482 -3.051 2.475 1.00 7.93 248 TRP A N 1
ATOM 2059 C CA . TRP A 1 254 ? 19.261 -4.288 2.534 1.00 8.30 248 TRP A CA 1
ATOM 2060 C C . TRP A 1 254 ? 18.495 -5.438 1.846 1.00 9.58 248 TRP A C 1
ATOM 2061 O O . TRP A 1 254 ? 19.050 -6.228 1.082 1.00 10.28 248 TRP A O 1
ATOM 2072 N N . ASN A 1 255 ? 17.198 -5.523 2.095 1.00 10.25 249 ASN A N 1
ATOM 2073 C CA . ASN A 1 255 ? 16.380 -6.535 1.446 1.00 11.35 249 ASN A CA 1
ATOM 2074 C C . ASN A 1 255 ? 16.353 -6.380 -0.071 1.00 12.02 249 ASN A C 1
ATOM 2075 O O . ASN A 1 255 ? 16.434 -7.368 -0.814 1.00 13.71 249 ASN A O 1
ATOM 2080 N N . LEU A 1 256 ? 16.307 -5.132 -0.538 1.00 11.21 250 LEU A N 1
ATOM 2081 C CA . LEU A 1 256 ? 16.399 -4.873 -1.972 1.00 12.93 250 LEU A CA 1
ATOM 2082 C C . LEU A 1 256 ? 17.765 -5.337 -2.501 1.00 13.85 250 LEU A C 1
ATOM 2083 O O . LEU A 1 256 ? 17.850 -5.970 -3.560 1.00 14.72 250 LEU A O 1
ATOM 2088 N N . LEU A 1 257 ? 18.837 -5.005 -1.762 1.00 12.59 251 LEU A N 1
ATOM 2089 C CA . LEU A 1 257 ? 20.196 -5.428 -2.118 1.00 13.31 251 LEU A CA 1
ATOM 2090 C C . LEU A 1 257 ? 20.326 -6.968 -2.220 1.00 13.25 251 LEU A C 1
ATOM 2091 O O . LEU A 1 257 ? 20.891 -7.519 -3.201 1.00 13.65 251 LEU A O 1
ATOM 2096 N N . LYS A 1 258 ? 19.788 -7.669 -1.223 1.00 13.04 252 LYS A N 1
ATOM 2097 C CA . LYS A 1 258 ? 19.868 -9.144 -1.212 1.00 13.90 252 LYS A CA 1
ATOM 2098 C C . LYS A 1 258 ? 19.151 -9.753 -2.410 1.00 17.42 252 LYS A C 1
ATOM 2099 O O . LYS A 1 258 ? 19.596 -10.770 -2.947 1.00 19.57 252 LYS A O 1
ATOM 2105 N N . ALA A 1 259 ? 18.056 -9.116 -2.836 1.00 17.62 253 ALA A N 1
ATOM 2106 C CA . ALA A 1 259 ? 17.291 -9.565 -4.001 1.00 20.01 253 ALA A CA 1
ATOM 2107 C C . ALA A 1 259 ? 17.932 -9.185 -5.339 1.00 23.44 253 ALA A C 1
ATOM 2108 O O . ALA A 1 259 ? 17.464 -9.618 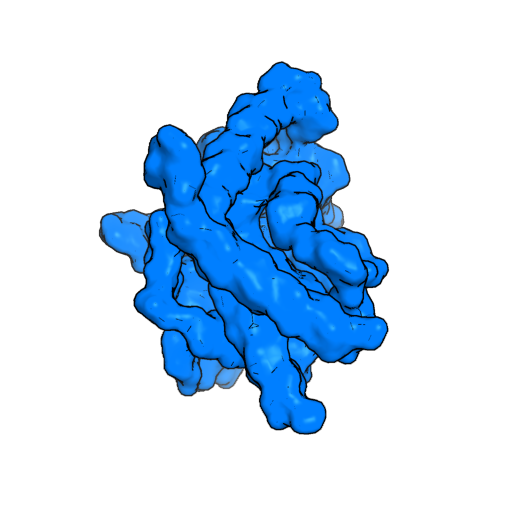-6.396 1.00 25.45 253 ALA A O 1
ATOM 2110 N N . GLY A 1 260 ? 19.002 -8.385 -5.285 1.00 22.89 254 GLY A N 1
ATOM 2111 C CA . GLY A 1 260 ? 19.701 -7.890 -6.480 1.00 20.39 254 GLY A CA 1
ATOM 2112 C C . GLY A 1 260 ? 18.851 -6.895 -7.250 1.00 24.77 254 GLY A C 1
ATOM 2113 O O . GLY A 1 260 ? 18.936 -6.830 -8.489 1.00 28.34 254 GLY A O 1
ATOM 2114 N N . LYS A 1 261 ? 18.059 -6.109 -6.510 1.00 22.66 255 LYS A N 1
ATOM 2115 C CA . LYS A 1 261 ? 17.065 -5.210 -7.080 1.00 22.78 255 LYS A CA 1
ATOM 2116 C C . LYS A 1 261 ? 17.289 -3.724 -6.748 1.00 21.81 255 LYS A C 1
ATOM 2117 O O . LYS A 1 261 ? 16.342 -2.937 -6.786 1.00 24.58 255 LYS A O 1
ATOM 2123 N N . ILE A 1 262 ? 18.521 -3.324 -6.437 1.00 20.06 256 ILE A N 1
ATOM 2124 C CA . ILE A 1 262 ? 18.805 -1.877 -6.316 1.00 18.11 256 ILE A CA 1
ATOM 2125 C C . ILE A 1 262 ? 18.608 -1.211 -7.693 1.00 21.39 256 ILE A C 1
ATOM 2126 O O . ILE A 1 262 ? 19.250 -1.605 -8.664 1.00 22.85 256 ILE A O 1
ATOM 2131 N N . PRO A 1 263 ? 17.695 -0.224 -7.782 1.00 23.59 257 PRO A N 1
ATOM 2132 C CA . PRO A 1 263 ? 17.417 0.403 -9.078 1.00 25.91 257 PRO A CA 1
ATOM 2133 C C . PRO A 1 263 ? 18.515 1.381 -9.484 1.00 26.52 257 PRO A C 1
ATOM 2134 O O . PRO A 1 263 ? 19.242 1.889 -8.614 1.00 22.72 257 PRO A O 1
ATOM 2138 N N . GLU A 1 264 ? 18.630 1.643 -10.787 1.00 27.36 258 GLU A N 1
ATOM 2139 C CA . GLU A 1 264 ? 19.538 2.689 -11.284 1.00 30.01 258 GLU A CA 1
ATOM 2140 C C . GLU A 1 264 ? 19.154 3.999 -10.608 1.00 27.93 258 GLU A C 1
ATOM 2141 O O . GLU A 1 264 ? 17.967 4.254 -10.392 1.00 27.25 258 GLU A O 1
ATOM 2147 N N . GLU A 1 265 ? 20.168 4.784 -10.240 1.00 27.99 259 GLU A N 1
ATOM 2148 C CA . GLU A 1 265 ? 20.014 6.086 -9.561 1.00 29.89 259 GLU A CA 1
ATOM 2149 C C . GLU A 1 265 ? 19.157 5.970 -8.309 1.00 27.52 259 GLU A C 1
ATOM 2150 O O . GLU A 1 265 ? 18.265 6.800 -8.053 1.00 29.12 259 GLU A O 1
ATOM 2156 N N . PHE A 1 266 ? 19.448 4.927 -7.531 1.00 21.22 260 PHE A N 1
ATOM 2157 C CA . PHE A 1 266 ? 18.739 4.640 -6.286 1.00 15.68 260 PHE A CA 1
ATOM 2158 C C . PHE A 1 266 ? 18.709 5.885 -5.418 1.00 16.23 260 PHE A C 1
ATOM 2159 O O . PHE A 1 266 ? 19.750 6.544 -5.215 1.00 17.54 260 PHE A O 1
ATOM 2167 N N . ASN A 1 267 ? 17.519 6.212 -4.906 1.00 14.65 261 ASN A N 1
ATOM 2168 C CA . ASN A 1 267 ? 17.331 7.516 -4.287 1.00 12.10 261 ASN A CA 1
ATOM 2169 C C . ASN A 1 267 ? 16.699 7.378 -2.911 1.00 10.52 261 ASN A C 1
ATOM 2170 O O . ASN A 1 267 ? 15.490 7.102 -2.760 1.00 12.49 261 ASN A O 1
ATOM 2175 N N . VAL A 1 268 ? 17.525 7.541 -1.896 1.00 10.32 262 VAL A N 1
ATOM 2176 C CA . VAL A 1 268 ? 17.110 7.368 -0.506 1.00 9.66 262 VAL A CA 1
ATOM 2177 C C . VAL A 1 268 ? 16.189 8.509 -0.031 1.00 9.58 262 VAL A C 1
ATOM 2178 O O . VAL A 1 268 ? 15.287 8.268 0.781 1.00 11.54 262 VAL A O 1
ATOM 2182 N N . PHE A 1 269 ? 16.394 9.733 -0.540 1.00 9.93 263 PHE A N 1
ATOM 2183 C CA . PHE A 1 269 ? 15.452 10.836 -0.320 1.00 9.81 263 PHE A CA 1
ATOM 2184 C C . PHE A 1 269 ? 14.034 10.375 -0.659 1.00 10.64 263 PHE A C 1
ATOM 2185 O O . PHE A 1 269 ? 13.129 10.581 0.144 1.00 12.54 263 PHE A O 1
ATOM 2193 N N . ASN A 1 270 ? 13.861 9.779 -1.839 1.00 10.26 264 ASN A N 1
ATOM 2194 C CA . ASN A 1 270 ? 12.536 9.341 -2.277 1.00 11.52 264 ASN A CA 1
ATOM 2195 C C . ASN A 1 270 ? 11.974 8.234 -1.393 1.00 11.63 264 ASN A C 1
ATOM 2196 O O . ASN A 1 270 ? 10.784 8.248 -1.092 1.00 13.09 264 ASN A O 1
ATOM 2201 N N . LEU A 1 271 ? 12.836 7.297 -0.984 1.00 10.63 265 LEU A N 1
ATOM 2202 C CA . LEU A 1 271 ? 12.463 6.235 -0.055 1.00 10.10 265 LEU A CA 1
ATOM 2203 C C . LEU A 1 271 ? 11.915 6.829 1.250 1.00 9.95 265 LEU A C 1
ATOM 2204 O O . LEU A 1 271 ? 10.828 6.425 1.731 1.00 10.96 265 LEU A O 1
ATOM 2209 N N . ILE A 1 272 ? 12.636 7.792 1.808 1.00 10.45 266 ILE A N 1
ATOM 2210 C CA . ILE A 1 272 ? 12.260 8.382 3.084 1.00 10.70 266 ILE A CA 1
ATOM 2211 C C . ILE A 1 272 ? 11.032 9.298 2.915 1.00 11.05 266 ILE A C 1
ATOM 2212 O O . ILE A 1 272 ? 10.137 9.287 3.777 1.00 13.47 266 ILE A O 1
ATOM 2217 N N . GLN A 1 273 ? 10.954 9.996 1.786 1.00 10.68 267 GLN A N 1
ATOM 2218 C CA . GLN A 1 273 ? 9.758 10.825 1.483 1.00 12.32 267 GLN A CA 1
ATOM 2219 C C . GLN A 1 273 ? 8.547 9.878 1.438 1.00 12.52 267 GLN A C 1
ATOM 2220 O O . GLN A 1 273 ? 7.482 10.201 2.053 1.00 13.94 267 GLN A O 1
ATOM 2226 N N . GLU A 1 274 ? 8.660 8.718 0.774 1.00 11.93 268 GLU A N 1
ATOM 2227 C CA . GLU A 1 274 ? 7.524 7.729 0.784 1.00 12.72 268 GLU A CA 1
ATOM 2228 C C . GLU A 1 274 ? 7.202 7.179 2.150 1.00 13.71 268 GLU A C 1
ATOM 2229 O O . GLU A 1 274 ? 6.016 7.081 2.529 1.00 15.91 268 GLU A O 1
ATOM 2235 N N . MET A 1 275 ? 8.231 6.826 2.924 1.00 12.75 269 MET A N 1
ATOM 2236 C CA A MET A 1 275 ? 8.014 6.334 4.284 0.70 13.28 269 MET A CA 1
ATOM 2237 C CA B MET A 1 275 ? 8.003 6.320 4.287 0.30 13.03 269 MET A CA 1
ATOM 2238 C C . MET A 1 275 ? 7.261 7.355 5.160 1.00 12.71 269 MET A C 1
ATOM 2239 O O . MET A 1 275 ? 6.401 6.988 5.976 1.00 14.60 269 MET A O 1
ATOM 2248 N N . ARG A 1 276 ? 7.497 8.644 4.916 1.00 12.75 270 ARG A N 1
ATOM 2249 C CA . ARG A 1 276 ? 6.892 9.756 5.672 1.00 13.01 270 ARG A CA 1
ATOM 2250 C C . ARG A 1 276 ? 5.428 10.004 5.278 1.00 13.06 270 ARG A C 1
ATOM 2251 O O . ARG A 1 276 ? 4.703 10.764 5.959 1.00 16.35 270 ARG A O 1
ATOM 2259 N N . THR A 1 277 ? 5.000 9.400 4.175 1.00 13.35 271 THR A N 1
ATOM 2260 C CA . THR A 1 277 ? 3.537 9.387 3.858 1.00 14.80 271 THR A CA 1
ATOM 2261 C C . THR A 1 277 ? 2.828 8.198 4.546 1.00 14.58 271 THR A C 1
ATOM 2262 O O . THR A 1 277 ? 1.586 8.076 4.442 1.00 18.66 271 THR A O 1
ATOM 2266 N N . GLN A 1 278 ? 3.600 7.336 5.224 1.00 13.84 272 GLN A N 1
ATOM 2267 C CA . GLN A 1 278 ? 3.089 6.108 5.828 1.00 11.74 272 GLN A CA 1
ATOM 2268 C C . GLN A 1 278 ? 3.070 6.112 7.347 1.00 12.96 272 GLN A C 1
ATOM 2269 O O . GLN A 1 278 ? 2.089 5.646 7.999 1.00 15.05 272 GLN A O 1
ATOM 2275 N N . ARG A 1 279 ? 4.156 6.632 7.906 1.00 12.66 273 ARG A N 1
ATOM 2276 C CA . ARG A 1 279 ? 4.280 6.878 9.329 1.00 13.00 273 ARG A CA 1
ATOM 2277 C C . ARG A 1 279 ? 4.810 8.310 9.454 1.00 14.30 273 ARG A C 1
ATOM 2278 O O . ARG A 1 279 ? 5.889 8.650 8.925 1.00 14.77 273 ARG A O 1
ATOM 2286 N N . HIS A 1 280 ? 4.082 9.154 10.171 1.00 16.82 274 HIS A N 1
ATOM 2287 C CA . HIS A 1 280 ? 4.489 10.544 10.377 1.00 17.70 274 HIS A CA 1
ATOM 2288 C C . HIS A 1 280 ? 5.952 10.733 10.868 1.00 18.31 274 HIS A C 1
ATOM 2289 O O . HIS A 1 280 ? 6.392 10.058 11.801 1.00 17.32 274 HIS A O 1
ATOM 2296 N N . SER A 1 281 ? 6.674 11.646 10.196 1.00 17.72 275 SER A N 1
ATOM 2297 C CA . SER A 1 281 ? 8.057 12.055 10.542 1.00 16.92 275 SER A CA 1
ATOM 2298 C C . SER A 1 281 ? 9.066 10.903 10.625 1.00 15.99 275 SER A C 1
ATOM 2299 O O . SER A 1 281 ? 10.065 11.000 11.364 1.00 18.29 275 SER A O 1
ATOM 2302 N N . ALA A 1 282 ? 8.811 9.830 9.880 1.00 14.74 276 ALA A N 1
ATOM 2303 C CA . ALA A 1 282 ? 9.780 8.711 9.770 1.00 13.60 276 ALA A CA 1
ATOM 2304 C C . ALA A 1 282 ? 11.179 9.258 9.407 1.00 13.49 276 ALA A C 1
ATOM 2305 O O . ALA A 1 282 ? 11.314 9.968 8.415 1.00 14.19 276 ALA A O 1
ATOM 2307 N N . VAL A 1 283 ? 12.192 8.929 10.224 1.00 12.77 277 VAL A N 1
ATOM 2308 C CA . VAL A 1 283 ? 13.554 9.562 10.183 1.00 11.73 277 VAL A CA 1
ATOM 2309 C C . VAL A 1 283 ? 13.434 11.038 10.600 1.00 14.36 277 VAL A C 1
ATOM 2310 O O . VAL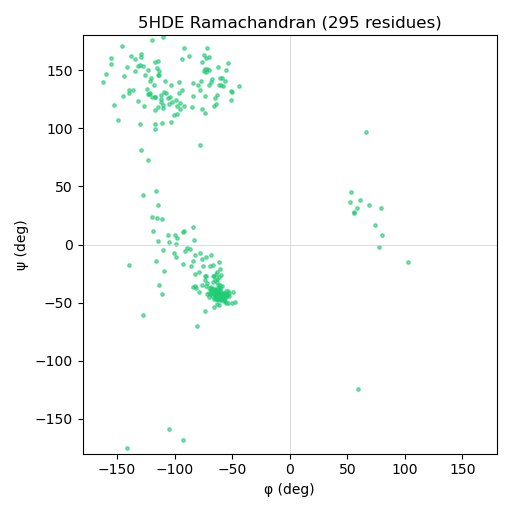 A 1 283 ? 13.110 11.918 9.780 1.00 17.59 277 VAL A O 1
ATOM 2314 N N . GLN A 1 284 ? 13.715 11.291 11.880 1.00 16.00 278 GLN A N 1
ATOM 2315 C CA . GLN A 1 284 ? 13.316 12.554 12.543 1.00 18.12 278 GLN A CA 1
ATOM 2316 C C . GLN A 1 284 ? 14.333 13.692 12.541 1.00 18.20 278 GLN A C 1
ATOM 2317 O O . GLN A 1 284 ? 13.963 14.840 12.833 1.00 21.93 278 GLN A O 1
ATOM 2323 N N . THR A 1 285 ? 15.598 13.386 12.273 1.00 17.11 279 THR A N 1
ATOM 2324 C CA . THR A 1 285 ? 16.651 14.400 12.315 1.00 17.02 279 THR A CA 1
ATOM 2325 C C . THR A 1 285 ? 17.555 14.307 11.112 1.00 16.50 279 THR A C 1
ATOM 2326 O O . THR A 1 285 ? 17.623 13.239 10.469 1.00 14.58 279 THR A O 1
ATOM 2330 N N . LYS A 1 286 ? 18.264 15.409 10.828 1.00 16.79 280 LYS A N 1
ATOM 2331 C CA . LYS A 1 286 ? 19.252 15.428 9.759 1.00 16.30 280 LYS A CA 1
ATOM 2332 C C . LYS A 1 286 ? 20.375 14.397 10.001 1.00 16.39 280 LYS A C 1
ATOM 2333 O O . LYS A 1 286 ? 20.872 13.800 9.039 1.00 14.87 280 LYS A O 1
ATOM 2339 N N . GLU A 1 287 ? 20.750 14.191 11.267 1.00 16.98 281 GLU A N 1
ATOM 2340 C CA . GLU A 1 287 ? 21.799 13.221 11.613 1.00 15.64 281 GLU A CA 1
ATOM 2341 C C . GLU A 1 287 ? 21.321 11.791 11.346 1.00 12.52 281 GLU A C 1
ATOM 2342 O O . GLU A 1 287 ? 22.091 10.970 10.849 1.00 14.37 281 GLU A O 1
ATOM 2348 N N . GLN A 1 288 ? 20.056 11.506 11.649 1.00 11.49 282 GLN A N 1
ATOM 2349 C CA . GLN A 1 288 ? 19.465 10.174 11.343 1.00 10.96 282 GLN A CA 1
ATOM 2350 C C . GLN A 1 288 ? 19.357 9.979 9.839 1.00 10.84 282 GLN A C 1
ATOM 2351 O O . GLN A 1 288 ? 19.608 8.898 9.334 1.00 10.81 282 GLN A O 1
ATOM 2357 N N . TYR A 1 289 ? 19.007 11.052 9.128 1.00 10.74 283 TYR A N 1
ATOM 2358 C CA . TYR A 1 289 ? 18.919 11.027 7.674 1.00 9.85 283 TYR A CA 1
ATOM 2359 C C . TYR A 1 289 ? 20.285 10.727 7.040 1.00 10.24 283 TYR A C 1
ATOM 2360 O O . TYR A 1 289 ? 20.396 9.869 6.160 1.00 10.34 283 TYR A O 1
ATOM 2369 N N . GLU A 1 290 ? 21.321 11.401 7.533 1.00 10.51 284 GLU A N 1
ATOM 2370 C CA . GLU A 1 290 ? 22.706 11.115 7.126 1.00 11.03 284 GLU A CA 1
ATOM 2371 C C . GLU A 1 290 ? 23.131 9.688 7.484 1.00 10.44 284 GLU A C 1
ATOM 2372 O O . GLU A 1 290 ? 23.781 8.995 6.664 1.00 12.36 284 GLU A O 1
ATOM 2378 N N . LEU A 1 291 ? 22.767 9.248 8.690 1.00 9.88 285 LEU A N 1
ATOM 2379 C CA . LEU A 1 291 ? 23.147 7.899 9.150 1.00 9.40 285 LEU A CA 1
ATOM 2380 C C . LEU A 1 291 ? 22.563 6.841 8.194 1.00 9.08 285 LEU A C 1
ATOM 2381 O O . LEU A 1 291 ? 23.245 5.880 7.861 1.00 9.24 285 LEU A O 1
ATOM 2386 N N . VAL A 1 292 ? 21.298 7.006 7.772 1.00 8.70 286 VAL A N 1
ATOM 2387 C CA . VAL A 1 292 ? 20.742 6.053 6.825 1.00 8.00 286 VAL A CA 1
ATOM 2388 C C . VAL A 1 292 ? 21.574 5.988 5.552 1.00 8.04 286 VAL A C 1
ATOM 2389 O O . VAL A 1 292 ? 21.894 4.895 5.084 1.00 8.91 286 VAL A O 1
ATOM 2393 N N . HIS A 1 293 ? 21.969 7.150 5.006 1.00 8.60 287 HIS A N 1
ATOM 2394 C CA . HIS A 1 293 ? 22.833 7.189 3.823 1.00 8.68 287 HIS A CA 1
ATOM 2395 C C . HIS A 1 293 ? 24.195 6.522 4.050 1.00 8.57 287 HIS A C 1
ATOM 2396 O O . HIS A 1 293 ? 24.630 5.698 3.226 1.00 9.29 287 HIS A O 1
ATOM 2403 N N . ARG A 1 294 ? 24.823 6.847 5.174 1.00 8.71 288 ARG A N 1
ATOM 2404 C CA . ARG A 1 294 ? 26.165 6.302 5.463 1.00 9.59 288 ARG A CA 1
ATOM 2405 C C . ARG A 1 294 ? 26.126 4.793 5.731 1.00 9.88 288 ARG A C 1
ATOM 2406 O O . ARG A 1 294 ? 27.021 4.053 5.285 1.00 11.77 288 ARG A O 1
ATOM 2414 N N . ALA A 1 295 ? 25.076 4.331 6.429 1.00 9.53 289 ALA A N 1
ATOM 2415 C CA . ALA A 1 295 ? 24.914 2.906 6.682 1.00 9.04 289 ALA A CA 1
ATOM 2416 C C . ALA A 1 295 ? 24.671 2.108 5.412 1.00 8.65 289 ALA A C 1
ATOM 2417 O O . ALA A 1 295 ? 25.206 0.997 5.260 1.00 9.41 289 ALA A O 1
ATOM 2419 N N . ILE A 1 296 ? 23.830 2.647 4.523 1.00 8.89 290 ILE A N 1
ATOM 2420 C CA . ILE A 1 296 ? 23.567 2.022 3.244 1.00 8.61 290 ILE A CA 1
ATOM 2421 C C . ILE A 1 296 ? 24.860 1.977 2.414 1.00 9.70 290 ILE A C 1
ATOM 2422 O O . ILE A 1 296 ? 25.159 0.943 1.829 1.00 10.81 290 ILE A O 1
ATOM 2427 N N . ALA A 1 297 ? 25.604 3.094 2.372 1.00 10.58 291 ALA A N 1
ATOM 2428 C CA . ALA A 1 297 ? 26.877 3.108 1.645 1.00 11.17 291 ALA A CA 1
ATOM 2429 C C . ALA A 1 297 ? 27.818 2.021 2.166 1.00 11.54 291 ALA A C 1
ATOM 2430 O O . ALA A 1 297 ? 28.462 1.333 1.365 1.00 13.11 291 ALA A O 1
ATOM 2432 N N . GLN A 1 298 ? 27.875 1.846 3.485 1.00 11.35 292 GLN A N 1
ATOM 2433 C CA . GLN A 1 298 ? 28.705 0.773 4.072 1.00 13.51 292 GLN A CA 1
ATOM 2434 C C . GLN A 1 298 ? 28.222 -0.618 3.671 1.00 14.61 292 GLN A C 1
ATOM 2435 O O . GLN A 1 298 ? 29.009 -1.472 3.326 1.00 15.82 292 GLN A O 1
ATOM 2441 N N . LEU A 1 299 ? 26.902 -0.844 3.698 1.00 15.22 293 LEU A N 1
ATOM 2442 C CA . LEU A 1 299 ? 26.363 -2.120 3.196 1.00 14.99 293 LEU A CA 1
ATOM 2443 C C . LEU A 1 299 ? 26.810 -2.421 1.778 1.00 14.31 293 LEU A C 1
ATOM 2444 O O . LEU A 1 299 ? 27.168 -3.555 1.452 1.00 15.67 293 LEU A O 1
ATOM 2449 N N . PHE A 1 300 ? 26.775 -1.409 0.926 1.00 13.39 294 PHE A N 1
ATOM 2450 C CA . PHE A 1 300 ? 27.114 -1.581 -0.458 1.00 14.89 294 PHE A CA 1
ATOM 2451 C C . PHE A 1 300 ? 28.636 -1.829 -0.572 1.00 16.34 294 PHE A C 1
ATOM 2452 O O . PHE A 1 300 ? 29.043 -2.693 -1.325 1.00 15.40 294 PHE A O 1
ATOM 2460 N N . GLU A 1 301 ? 29.435 -1.088 0.201 1.00 15.46 295 GLU A N 1
ATOM 2461 C CA . GLU A 1 301 ? 30.918 -1.296 0.229 1.00 18.11 295 GLU A CA 1
ATOM 2462 C C . GLU A 1 301 ? 31.235 -2.746 0.609 1.00 18.17 295 GLU A C 1
ATOM 2463 O O . GLU A 1 301 ? 32.068 -3.407 -0.037 1.00 18.29 295 GLU A O 1
ATOM 2469 N N . LYS A 1 302 ? 30.552 -3.244 1.641 1.00 17.74 296 LYS A N 1
ATOM 2470 C CA . LYS A 1 302 ? 30.739 -4.623 2.095 1.00 17.02 296 LYS A CA 1
ATOM 2471 C C . LYS A 1 302 ? 30.250 -5.651 1.079 1.00 19.07 296 LYS A C 1
ATOM 2472 O O . LYS A 1 302 ? 30.888 -6.706 0.928 1.00 18.49 296 LYS A O 1
ATOM 2478 N N . GLN A 1 303 ? 29.131 -5.379 0.395 1.00 17.41 297 GLN A N 1
ATOM 2479 C CA . GLN A 1 303 ? 28.650 -6.286 -0.658 1.00 19.69 297 GLN A CA 1
ATOM 2480 C C . GLN A 1 303 ? 29.686 -6.436 -1.778 1.00 19.78 297 GLN A C 1
ATOM 2481 O O . GLN A 1 303 ? 29.940 -7.541 -2.264 1.00 19.10 297 GLN A O 1
ATOM 2487 N N . LEU A 1 304 ? 30.291 -5.317 -2.163 1.00 18.08 298 LEU A N 1
ATOM 2488 C CA . LEU A 1 304 ? 31.311 -5.325 -3.218 1.00 18.13 298 LEU A CA 1
ATOM 2489 C C . LEU A 1 304 ? 32.516 -6.169 -2.858 1.00 18.57 298 LEU A C 1
ATOM 2490 O O . LEU A 1 304 ? 33.150 -6.729 -3.749 1.00 19.88 298 LEU A O 1
ATOM 2495 N N . GLN A 1 305 ? 32.799 -6.302 -1.561 1.00 15.98 299 GLN A N 1
ATOM 2496 C CA . GLN A 1 305 ? 33.928 -7.128 -1.105 1.00 15.88 299 GLN A CA 1
ATOM 2497 C C . GLN A 1 305 ? 33.718 -8.601 -1.395 1.00 17.57 299 GLN A C 1
ATOM 2498 O O . GLN A 1 305 ? 34.663 -9.370 -1.379 1.00 16.54 299 GLN A O 1
ATOM 2504 N N . LEU A 1 306 ? 32.477 -8.997 -1.661 1.00 17.55 300 LEU A N 1
ATOM 2505 C CA . LEU A 1 306 ? 32.203 -10.404 -1.893 1.00 18.31 300 LEU A CA 1
ATOM 2506 C C . LEU A 1 306 ? 32.308 -10.815 -3.357 1.00 19.96 300 LEU A C 1
ATOM 2507 O O . LEU A 1 306 ? 32.199 -12.001 -3.668 1.00 24.91 300 LEU A O 1
ATOM 2512 N N . TYR A 1 307 ? 32.508 -9.851 -4.249 1.00 20.39 301 TYR A N 1
ATOM 2513 C CA . TYR A 1 307 ? 32.649 -10.113 -5.684 1.00 26.37 301 TYR A CA 1
ATOM 2514 C C . TYR A 1 307 ? 34.094 -10.193 -6.138 1.00 29.18 301 TYR A C 1
ATOM 2515 O O . TYR A 1 307 ? 35.018 -9.694 -5.495 1.00 27.12 301 TYR A O 1
#

InterPro domains:
  IPR000242 Tyrosine-specific protein phosphatase, PTPase domain [PF00102] (58-291)
  IPR000242 Tyrosine-specific protein phosphatase, PTPase domain [PR00700] (87-94)
  IPR000242 Tyrosine-specific protein phosphatase, PTPase domain [PR00700] (103-123)
  IPR000242 Tyrosine-specific protein phosphatase, PTPase domain [PR00700] (187-204)
  IPR000242 Tyrosine-specific protein phosphatase, PTPase domain [PR00700] (226-244)
  IPR000242 Tyrosine-specific protein phosphatase, PTPase domain [PR00700] (260-275)
  IPR000242 Tyrosine-specific protein phosphatase, PTPase domain [PR00700] (276-286)
  IPR000242 Tyrosine-specific protein phosphatase, PTPase domain [PS50055] (28-293)
  IPR000242 Tyrosine-specific protein phosphatase, PTPase domain [SM00194] (27-295)
  IPR000387 Tyrosine-specific protein phosphatases domain [PS50056] (207-284)
  IPR003595 Protein-tyrosine phosphatase, catalytic [SM00404] (188-292)
  IPR012266 Tyrosine-protein phosphatase non-receptor type 12 [PIRSF000932] (1-751)
  IPR016130 Protein-tyrosine phosphatase, active site [PS00383] (229-239)
  IPR029021 Protein-tyrosine phosphatase-like [G3DSA:3.90.190.10] (1-301)
  IPR029021 Protein-tyrosine phosphatase-like [SSF52799] (9-293)
  IPR047170 Tyrosine-protein phosphatase non-receptor type 12/18/22 [PTHR45983] (1-780)
  IPR047251 Protein-tyrosine phosphatase non-receptor type-12, catalytic domain [cd14604] (2-298)

B-factor: mean 22.59, std 11.06, range [6.82, 74.09]

Sequence (299 aa):
EQVEILRKFIQRVQAMKSPDHNGEDNFARDFMRLRRLSTKYRTEKIYPTATGEKEENVKKNRYKDILPFDHSRVKLTLKTPSQDSDYINANFIKGVYGPKAYVATQGPLANTVIDFWRMIWEYNVVIIVMACREFEMGRKKCERYWPLYGEDPITFAPFKISCEDEQARTDYFIRTLLLEFQNESRRLYQFHYVNWPDHDVPSSFDSILDMISLMRKYQEHEDVPICIHSAGCGRTGAICCAIDYTWNLLKAGKIPEEFNVFNLIQEMMRTQRHSAVQTKEQYELVHRAIAQLFEKQLQLY

Organism: Homo sapiens (NCBI:txid9606)

Secondary structure (DSSP, 8-state):
-HHHHHHHHHHHHHHHTS--TTS--HHHHHHHHHHHHHHHHTTTTSS--HHHHSGGGGGG-SSTT----GGGBPP-----SS------SEEEE--SS-TTSEEEEPPPPTTTHHHHHHHHHHTT--EEEE-S-SEETTEE-S---SPPTTSPPEEETTEEEEEEEEEEETTEEEEEEEEEETTEEEEEEEEEE-S--TTS--S--HHHHHHHHHHHHH--SSSSPEEE---SSHHHHHHHHHHHHHHHHHTT-PPTT--HHHHHHHHTTTSTTSS-SHHHHHHHHHHHHHHHHHHHTT-

Foldseek 3Di:
DLLVLLVVLLVVLVQQQAADPVRHRNLRVLLVVLVVVLVVDCVVVVFDQVVCPPPVNVVFAPDPVFAFGPVFAQFQCDDFPLDHGRDHRWGAPCFPDRRRAAIQHAAGDPVCLVVVLSRCVVQVAAAEEEEEDCDAPNHGQHDPSADDPPDDWDDPPVKTKYFPDWDDDVQWIWTWMWIDGDPDIGIHIYIYGYQQHPLGGHPDCPVLVVSLVVSCVVPVDRPTYHYYYSSRAAVVLLSRLLSRLVNCVVVSNQDRVRDSSVVSSSRCVTGPNHNPHSNSSSVSSVSSSVVSVVVSVVD

Radius of gyration: 19.18 Å; Cα contacts (8 Å, |Δi|>4): 546; chains: 1; bounding box: 46×51×50 Å

GO terms:
  GO:0004721 phosphoprotein phosphatase activity (F, IDA)
  GO:0035335 peptidyl-tyrosine dephosphorylation (P, IDA)
  GO:0006470 protein dephosphorylation (P, IDA)
  GO:0004725 protein tyrosine phosphatase activity (F, EXP)
  GO:0042058 regulation of epidermal growth factor receptor signaling pathway (P, IMP)
  GO:0071364 cellular response to epidermal growth factor stimulus (P, IMP)
  GO:0004726 non-membrane spanning protein tyrosine phosphatase activity (F, TAS)
  GO:0005737 cytoplasm (C, TAS)
  GO:0006470 protein dephosphorylation (P, TAS)
  GO:0005654 nucleoplasm (C, TAS)
  GO:0005829 cytosol (C, TAS)
  GO:2000587 negative regulation of platelet-derived growth factor receptor-beta signaling pathway (P, TAS)
  GO:1901185 negative regulation of ERBB signaling pathway (P, TAS)
  GO:0005515 protein binding (F, IPI)
  GO:0017124 SH3 domain binding (F, IPI)